Protein AF-A0A6S7J7G0-F1 (afdb_monomer)

Mean predicted aligned error: 17.85 Å

Nearest PDB structures (foldseek):
  4tql-assembly1_A  TM=3.612E-01  e=9.861E-01  synthetic construct
  4tql-assembly2_B  TM=3.582E-01  e=1.710E+00  synthetic construct
  5c22-assembly4_D  TM=2.855E-01  e=5.737E+00  Escherichia coli
  6ixg-assembly2_B  TM=2.519E-01  e=4.357E+00  Homo sapiens

Solvent-accessible surface area (backbone atoms only — not comparable to full-atom values): 11168 Å² total; per-residue (Å²): 141,82,88,83,84,87,81,87,73,83,71,84,78,79,80,70,79,74,76,49,69,72,58,57,55,50,54,52,51,53,50,48,49,54,32,52,52,53,34,48,54,37,52,50,54,50,53,50,52,52,52,52,48,54,53,38,69,74,63,74,57,55,58,74,58,51,51,53,49,54,50,50,51,51,52,51,48,50,52,34,49,54,41,43,50,56,38,46,62,72,26,72,93,35,66,71,60,38,54,52,50,54,52,52,50,55,53,53,50,52,52,49,52,52,52,52,50,52,53,56,51,51,51,52,54,49,60,58,55,62,72,65,69,72,72,93,77,83,81,80,85,87,80,91,75,93,80,81,89,80,88,79,89,77,80,87,79,87,89,81,72,96,68,59,70,64,60,60,60,64,62,62,63,66,70,74,78,116

Secondary structure (DSSP, 8-state):
--------PPPP--------HHHHHHHHHHHHHHHHHHHHHHHHHHHHHHHHHHHHHHTT--HHHHHHHHHHHHHHHHHHHHHHHHHHHTTTT-HHHHHHHHHHHHHHHHHHHHHHHHHHHHHHHHHHHHTT-----------------------------TTSHHHHHHHHSGGG--

Radius of gyration: 37.37 Å; Cα contacts (8 Å, |Δi|>4): 53; chains: 1; bounding box: 104×76×116 Å

Organism: Paramuricea clavata (NCBI:txid317549)

Foldseek 3Di:
DDDDDDDPDDDDPPPPVCPDPVNVVVVLVVQLVVLVVQLVVLVVVLVVLLVVLVVCLVVLHDLVVLVVSLVVNVVSVVSSVVSLVSNLVSCPVPVVVNVVSVVVNVVSVVSSVVSNVSSVVSNVVVVVVVVPPPPPPDDDDDDDDDDDDDDDDDDDDDDDDPPVVVVVVVVVVVVVPD

Structure (mmCIF, N/CA/C/O backbone):
data_AF-A0A6S7J7G0-F1
#
_entry.id   AF-A0A6S7J7G0-F1
#
loop_
_atom_site.gr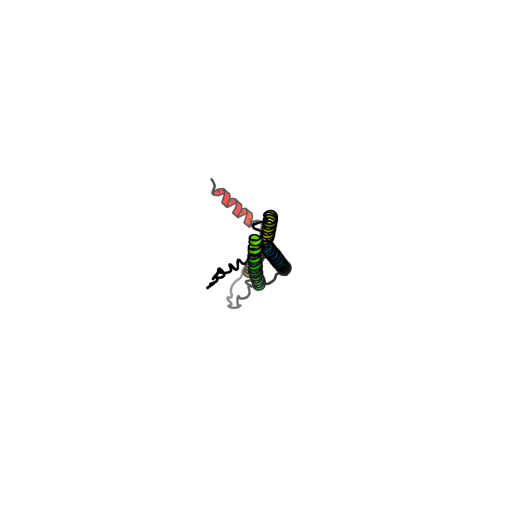oup_PDB
_atom_site.id
_atom_site.type_symbol
_atom_site.label_atom_id
_atom_site.label_alt_id
_atom_site.label_comp_id
_atom_site.label_asym_id
_atom_site.label_entity_id
_atom_site.label_seq_id
_atom_site.pdbx_PDB_ins_code
_atom_site.Cartn_x
_atom_site.Cartn_y
_atom_site.Cartn_z
_atom_site.occupancy
_atom_site.B_iso_or_equiv
_atom_site.auth_seq_id
_atom_site.auth_comp_id
_atom_site.auth_asym_id
_atom_site.auth_atom_id
_atom_site.pdbx_PDB_model_num
ATOM 1 N N . MET A 1 1 ? -66.135 -33.888 51.494 1.00 40.44 1 MET A N 1
ATOM 2 C CA . MET A 1 1 ? -66.012 -34.525 50.161 1.00 40.44 1 MET A CA 1
ATOM 3 C C . MET A 1 1 ? -66.199 -33.401 49.146 1.00 40.44 1 MET A C 1
ATOM 5 O O . MET A 1 1 ? -67.208 -32.734 49.275 1.00 40.44 1 MET A O 1
ATOM 9 N N . LEU A 1 2 ? -65.311 -33.015 48.230 1.00 46.50 2 LEU A N 1
ATOM 10 C CA . LEU A 1 2 ? -64.004 -33.479 47.754 1.00 46.50 2 LEU A CA 1
ATOM 11 C C . LEU A 1 2 ? -63.187 -32.241 47.315 1.00 46.50 2 LEU A C 1
ATOM 13 O O . LEU A 1 2 ? -63.759 -31.237 46.901 1.00 46.50 2 LEU A O 1
ATOM 17 N N . LYS A 1 3 ? -61.861 -32.355 47.437 1.00 45.53 3 LYS A N 1
ATOM 18 C CA . LYS A 1 3 ? -60.824 -31.488 46.856 1.00 45.53 3 LYS A CA 1
ATOM 19 C C . LYS A 1 3 ? -60.810 -31.573 45.317 1.00 45.53 3 LYS A C 1
ATOM 21 O O . LYS A 1 3 ? -61.214 -32.592 44.769 1.00 45.53 3 LYS A O 1
ATOM 26 N N . GLY A 1 4 ? -60.213 -30.567 44.681 1.00 47.28 4 GLY A N 1
ATOM 27 C CA . GLY A 1 4 ? -59.662 -30.589 43.317 1.00 47.28 4 GLY A CA 1
ATOM 28 C C . GLY A 1 4 ? -59.115 -29.192 43.013 1.00 47.28 4 GLY A C 1
ATOM 29 O O . GLY A 1 4 ? -59.893 -28.287 42.748 1.00 47.28 4 GLY A O 1
ATOM 30 N N . GLU A 1 5 ? -57.910 -28.856 43.473 1.00 46.25 5 GLU A N 1
ATOM 31 C CA . GLU A 1 5 ? -56.598 -29.087 42.832 1.00 46.25 5 GLU A CA 1
ATOM 32 C C . GLU A 1 5 ? -56.433 -28.364 41.491 1.00 46.25 5 GLU A C 1
ATOM 34 O O . GLU A 1 5 ? -57.241 -28.485 40.575 1.00 46.25 5 GLU A O 1
ATOM 39 N N . GLY A 1 6 ? -55.389 -27.535 41.463 1.00 49.19 6 GLY A N 1
ATOM 40 C CA . GLY A 1 6 ? -55.114 -26.538 40.449 1.00 49.19 6 GLY A CA 1
ATOM 41 C C . GLY A 1 6 ? -54.403 -27.073 39.216 1.00 49.19 6 GLY A C 1
ATOM 42 O O . GLY A 1 6 ? -53.867 -28.176 39.185 1.00 49.19 6 GLY A O 1
ATOM 43 N N . SER A 1 7 ? -54.375 -26.214 38.206 1.00 44.97 7 SER A N 1
ATOM 44 C CA . SER A 1 7 ? -53.560 -26.369 37.010 1.00 44.97 7 SER A CA 1
ATOM 45 C C . SER A 1 7 ? -52.961 -25.007 36.669 1.00 44.97 7 SER A C 1
ATOM 47 O O . SER A 1 7 ? -53.427 -24.312 35.769 1.00 44.97 7 SER A O 1
ATOM 49 N N . GLU A 1 8 ? -51.932 -24.614 37.420 1.00 48.56 8 GLU A N 1
ATOM 50 C CA . GLU A 1 8 ? -50.957 -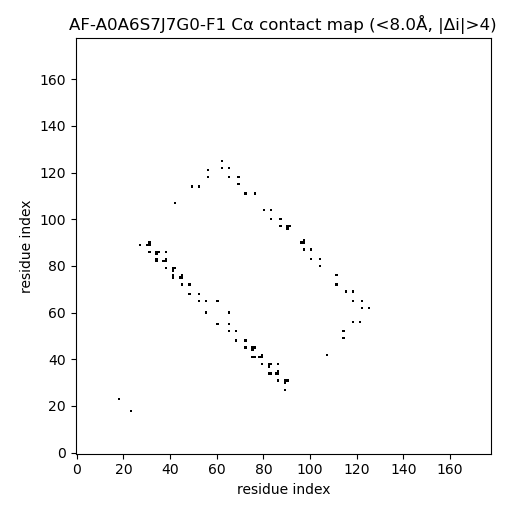23.628 36.957 1.00 48.56 8 GLU A CA 1
ATOM 51 C C . GLU A 1 8 ? -50.119 -24.301 35.862 1.00 48.56 8 GLU A C 1
ATOM 53 O O . GLU A 1 8 ? -49.215 -25.091 36.130 1.00 48.56 8 GLU A O 1
ATOM 58 N N . GLY A 1 9 ? -50.483 -24.052 34.604 1.00 44.84 9 GLY A N 1
ATOM 59 C CA . GLY A 1 9 ? -49.648 -24.422 33.467 1.00 44.84 9 GLY A CA 1
ATOM 60 C C . GLY A 1 9 ? -48.412 -23.516 33.428 1.00 44.84 9 GLY A C 1
ATOM 61 O O . GLY A 1 9 ? -48.562 -22.301 33.579 1.00 44.84 9 GLY A O 1
ATOM 62 N N . PRO A 1 10 ? -47.198 -24.057 33.228 1.00 52.06 10 PRO A N 1
ATOM 63 C CA . PRO A 1 10 ? -46.006 -23.235 33.128 1.00 52.06 10 PRO A CA 1
ATOM 64 C C . PRO A 1 10 ? -46.093 -22.413 31.840 1.00 52.06 10 PRO A C 1
ATOM 66 O O . PRO A 1 10 ? -46.212 -22.963 30.743 1.00 52.06 10 PRO A O 1
ATOM 69 N N . GLY A 1 11 ? -46.063 -21.088 31.991 1.00 45.62 11 GLY A N 1
ATOM 70 C CA . GLY A 1 11 ? -45.958 -20.156 30.876 1.00 45.62 11 GLY A CA 1
ATOM 71 C C . GLY A 1 11 ? -44.725 -20.458 30.015 1.00 45.62 11 GLY A C 1
ATOM 72 O O . GLY A 1 11 ? -43.757 -21.051 30.508 1.00 45.62 11 GLY A O 1
ATOM 73 N N . PRO A 1 12 ? -44.748 -20.082 28.725 1.00 53.34 12 PRO A N 1
ATOM 74 C CA . PRO A 1 12 ? -43.608 -20.276 27.846 1.00 53.34 12 PRO A CA 1
ATOM 75 C C . PRO A 1 12 ? -42.380 -19.611 28.471 1.00 53.34 12 PRO A C 1
ATOM 77 O O . PRO A 1 12 ? -42.390 -18.428 28.812 1.00 53.34 12 PRO A O 1
ATOM 80 N N . ARG A 1 13 ? -41.335 -20.417 28.667 1.00 49.41 13 ARG A N 1
ATOM 81 C CA . ARG A 1 13 ? -40.006 -19.949 29.043 1.00 49.41 13 ARG A CA 1
ATOM 82 C C . ARG A 1 13 ? -39.519 -19.061 27.905 1.00 49.41 13 ARG A C 1
ATOM 84 O O . ARG A 1 13 ? -39.152 -19.569 26.850 1.00 49.41 13 ARG A O 1
ATOM 91 N N . ASN A 1 14 ? -39.555 -17.750 28.115 1.00 45.09 14 ASN A N 1
ATOM 92 C CA . ASN A 1 14 ? -38.747 -16.827 27.338 1.00 45.09 14 ASN A CA 1
ATOM 93 C C . ASN A 1 14 ? -37.290 -17.191 27.628 1.00 45.09 14 ASN A C 1
ATOM 95 O O . ASN A 1 14 ? -36.734 -16.816 28.659 1.00 45.09 14 ASN A O 1
ATOM 99 N N . GLU A 1 15 ? -36.689 -17.981 26.744 1.00 49.50 15 GLU A N 1
ATOM 100 C CA . GLU A 1 15 ? -35.240 -18.048 26.608 1.00 49.50 15 GLU A CA 1
ATOM 101 C C . GLU A 1 15 ? -34.801 -16.735 25.957 1.00 49.50 15 GLU A C 1
ATOM 103 O O . GLU A 1 15 ? -34.423 -16.676 24.790 1.00 49.50 15 GLU A O 1
ATOM 108 N N . ASP A 1 16 ? -34.920 -15.648 26.723 1.00 45.12 16 ASP A N 1
ATOM 109 C CA . ASP A 1 16 ? -34.188 -14.428 26.450 1.00 45.12 16 ASP A CA 1
ATOM 110 C C . ASP A 1 16 ? -32.716 -14.807 26.576 1.00 45.12 16 ASP A C 1
ATOM 112 O O . ASP A 1 16 ? -32.165 -14.949 27.673 1.00 45.12 16 ASP A O 1
ATOM 116 N N . VAL A 1 17 ? -32.095 -15.048 25.423 1.00 52.91 17 VAL A N 1
ATOM 117 C CA . VAL A 1 17 ? -30.649 -15.131 25.271 1.00 52.91 17 VAL A CA 1
ATOM 118 C C . VAL A 1 17 ? -30.113 -13.755 25.648 1.00 52.91 17 VAL A C 1
ATOM 120 O O . VAL A 1 17 ? -29.928 -12.867 24.819 1.00 52.91 17 VAL A O 1
ATOM 123 N N . CYS A 1 18 ? -29.925 -13.565 26.948 1.00 48.16 18 CYS A N 1
ATOM 124 C CA . CYS A 1 18 ? -29.276 -12.417 27.536 1.00 48.16 18 CYS A CA 1
ATOM 125 C C . CYS A 1 18 ? -27.787 -12.564 27.205 1.00 48.16 18 CYS A C 1
ATOM 127 O O . CYS A 1 18 ? -27.004 -13.069 28.010 1.00 48.16 18 CYS A O 1
ATOM 129 N N . LEU A 1 19 ? -27.406 -12.216 25.970 1.00 50.44 19 LEU A N 1
ATOM 130 C CA . LEU A 1 19 ? -26.007 -11.982 25.634 1.00 50.44 19 LEU A CA 1
ATOM 131 C C . LEU A 1 19 ? -25.568 -10.820 26.519 1.00 50.44 19 LEU A C 1
ATOM 133 O O . LEU A 1 19 ? -25.933 -9.666 26.292 1.00 50.44 19 LEU A O 1
ATOM 137 N N . SER A 1 20 ? -24.870 -11.146 27.603 1.00 60.59 20 SER A N 1
ATOM 138 C CA . SER A 1 20 ? -24.356 -10.164 28.544 1.00 60.59 20 SER A CA 1
ATOM 139 C C . SER A 1 20 ? -23.479 -9.172 27.783 1.00 60.59 20 SER A C 1
ATOM 141 O O . SER A 1 20 ? -22.686 -9.577 26.931 1.00 60.59 20 SER A O 1
ATOM 143 N N . ALA A 1 21 ? -23.607 -7.876 28.079 1.00 62.75 21 ALA A N 1
ATOM 144 C CA . ALA A 1 21 ? -22.814 -6.818 27.441 1.00 62.75 21 ALA A CA 1
ATOM 145 C C . ALA A 1 21 ? -21.298 -7.119 27.470 1.00 62.75 21 ALA A C 1
ATOM 147 O O . ALA A 1 21 ? -20.580 -6.835 26.518 1.00 62.75 21 ALA A O 1
ATOM 148 N N . GLU A 1 22 ? -20.839 -7.821 28.511 1.00 65.31 22 GLU A N 1
ATOM 149 C CA . GLU A 1 22 ? -19.461 -8.301 28.670 1.00 65.31 22 GLU A CA 1
ATOM 150 C C . GLU A 1 22 ? -19.006 -9.301 27.586 1.00 65.31 22 GLU A C 1
ATOM 152 O O . GLU A 1 22 ? -17.819 -9.366 27.264 1.00 65.31 22 GLU A O 1
ATOM 157 N N . SER A 1 23 ? -19.924 -10.094 27.021 1.00 70.44 23 SER A N 1
ATOM 158 C CA . SER A 1 23 ? -19.623 -11.046 25.941 1.00 70.44 23 SER A CA 1
ATOM 159 C C . SER A 1 23 ? -19.425 -10.344 24.594 1.00 70.44 23 SER A C 1
ATOM 161 O O . SER A 1 23 ? -18.488 -10.670 23.866 1.00 70.44 23 SER A O 1
ATOM 163 N N . VAL A 1 24 ? -20.238 -9.319 24.320 1.00 68.50 24 VAL A N 1
ATOM 164 C CA . VAL A 1 24 ? -20.168 -8.497 23.103 1.00 68.50 24 VAL A CA 1
ATOM 165 C C . VAL A 1 24 ? -18.892 -7.651 23.094 1.00 68.50 24 VAL A C 1
ATOM 167 O O . VAL A 1 24 ? -18.207 -7.566 22.074 1.00 68.50 24 VAL A O 1
ATOM 170 N N . ASP A 1 25 ? -18.514 -7.090 24.245 1.00 77.75 25 ASP A N 1
ATOM 171 C CA . ASP A 1 25 ? -17.280 -6.310 24.373 1.00 77.75 25 ASP A CA 1
ATOM 172 C C . ASP A 1 25 ? -16.021 -7.161 24.151 1.00 77.75 25 ASP A C 1
ATOM 174 O O . ASP A 1 25 ? -15.061 -6.700 23.528 1.00 77.75 25 ASP A O 1
ATOM 178 N N . ARG A 1 26 ? -16.017 -8.425 24.600 1.00 85.00 26 ARG A N 1
ATOM 179 C CA . ARG A 1 26 ? -14.891 -9.342 24.367 1.00 85.00 26 ARG A CA 1
ATOM 180 C C . ARG A 1 26 ? -14.740 -9.695 22.888 1.00 85.00 26 ARG A C 1
ATOM 182 O O . ARG A 1 26 ? -13.634 -9.597 22.358 1.00 85.00 26 ARG A O 1
ATOM 189 N N . GLU A 1 27 ? -15.834 -10.061 22.223 1.00 85.25 27 GLU A N 1
ATOM 190 C CA . GLU A 1 27 ? -15.828 -10.409 20.796 1.00 85.25 27 GLU A CA 1
ATOM 191 C C . GLU A 1 27 ? -15.351 -9.230 19.931 1.00 85.25 27 GLU A C 1
ATOM 193 O O . GLU A 1 27 ? -14.530 -9.394 19.024 1.00 85.25 27 GLU A O 1
ATOM 198 N N . LEU A 1 28 ? -15.794 -8.011 20.256 1.00 84.88 28 LEU A N 1
ATOM 199 C CA . LEU A 1 28 ? -15.360 -6.801 19.563 1.00 84.88 28 LEU A CA 1
ATOM 200 C C . LEU A 1 28 ? -13.852 -6.552 19.727 1.00 84.88 28 LEU A C 1
ATOM 202 O O . LEU A 1 28 ? -13.174 -6.203 18.758 1.00 84.88 28 LEU A O 1
ATOM 206 N N . VAL A 1 29 ? -13.309 -6.742 20.933 1.00 87.81 29 VAL A N 1
ATOM 207 C CA . VAL A 1 29 ? -11.869 -6.586 21.199 1.00 87.81 29 VAL A CA 1
ATOM 208 C C . VAL A 1 29 ? -11.045 -7.609 20.417 1.00 87.81 29 VAL A C 1
ATOM 210 O O . VAL A 1 29 ? -10.048 -7.234 19.793 1.00 87.81 29 VAL A O 1
ATOM 213 N N . GLU A 1 30 ? -11.468 -8.873 20.395 1.00 90.94 30 GLU A N 1
ATOM 214 C CA . GLU A 1 30 ? -10.802 -9.930 19.625 1.00 90.94 30 GLU A CA 1
ATOM 215 C C . GLU A 1 30 ? -10.824 -9.629 18.121 1.00 90.94 30 GLU A C 1
ATOM 217 O O . GLU A 1 30 ? -9.784 -9.703 17.456 1.00 90.94 30 GLU A O 1
ATOM 222 N N . LYS A 1 31 ? -11.972 -9.188 17.590 1.00 90.94 31 LYS A N 1
ATOM 223 C CA . LYS A 1 31 ? -12.121 -8.800 16.181 1.00 90.94 31 LYS A CA 1
ATOM 224 C C . LYS A 1 31 ? -11.213 -7.628 15.803 1.00 90.94 31 LYS A C 1
ATOM 226 O O . LYS A 1 31 ? -10.504 -7.707 14.798 1.00 90.94 31 LYS A O 1
ATOM 231 N N . ILE A 1 32 ? -11.194 -6.559 16.604 1.00 91.44 32 ILE A N 1
ATOM 232 C CA . ILE A 1 32 ? -10.307 -5.402 16.384 1.00 91.44 32 ILE A CA 1
ATOM 233 C C . ILE A 1 32 ? -8.839 -5.851 16.396 1.00 91.44 32 ILE A C 1
ATOM 235 O O . ILE A 1 32 ? -8.057 -5.430 15.540 1.00 91.44 32 ILE A O 1
ATOM 239 N N . GLY A 1 33 ? -8.463 -6.729 17.332 1.00 92.69 33 GLY A N 1
ATOM 240 C CA . GLY A 1 33 ? -7.117 -7.295 17.419 1.00 92.69 33 GLY A CA 1
ATOM 241 C C . GLY A 1 33 ? -6.716 -8.064 16.158 1.00 92.69 33 GLY A C 1
ATOM 242 O O . GLY A 1 33 ? -5.663 -7.790 15.576 1.00 92.69 33 GLY A O 1
ATOM 243 N N . ALA A 1 34 ? -7.575 -8.970 15.688 1.00 95.12 34 ALA A N 1
ATOM 244 C CA . ALA A 1 34 ? -7.343 -9.763 14.481 1.00 95.12 34 ALA A CA 1
ATOM 245 C C . ALA A 1 34 ? -7.233 -8.895 13.214 1.00 95.12 34 ALA A C 1
ATOM 247 O O . ALA A 1 34 ? -6.342 -9.106 12.382 1.00 95.12 34 ALA A O 1
ATOM 248 N N . LEU A 1 35 ? -8.090 -7.877 13.083 1.00 94.88 35 LEU A N 1
ATOM 249 C CA . LEU A 1 35 ? -8.041 -6.919 11.976 1.00 94.88 35 LEU A CA 1
ATOM 250 C C . LEU A 1 35 ? -6.770 -6.064 12.022 1.00 94.88 35 LEU A C 1
ATOM 252 O O . LEU A 1 35 ? -6.147 -5.831 10.986 1.00 94.88 35 LEU A O 1
ATOM 256 N N . ASN A 1 36 ? -6.331 -5.640 13.210 1.00 93.94 36 ASN A N 1
ATOM 257 C CA . ASN A 1 36 ? -5.097 -4.873 13.357 1.00 93.94 36 ASN A CA 1
ATOM 258 C C . ASN A 1 36 ? -3.857 -5.695 12.966 1.00 93.94 36 ASN A C 1
ATOM 260 O O . ASN A 1 36 ? -2.985 -5.181 12.263 1.00 93.94 36 ASN A O 1
ATOM 264 N N . LEU A 1 37 ? -3.800 -6.971 13.367 1.00 96.00 37 LEU A N 1
ATOM 265 C CA . LEU A 1 37 ? -2.743 -7.907 12.964 1.00 96.00 37 LEU A CA 1
ATOM 266 C C . LEU A 1 37 ? -2.747 -8.145 11.450 1.00 96.00 37 LEU A C 1
ATOM 268 O O . LEU A 1 37 ? -1.707 -8.031 10.803 1.00 96.00 37 LEU A O 1
ATOM 272 N N . SER A 1 38 ? -3.921 -8.395 10.868 1.00 96.44 38 SER A N 1
ATOM 273 C CA . SER A 1 38 ? -4.072 -8.591 9.421 1.00 96.44 38 SER A CA 1
ATOM 274 C C . SER A 1 38 ? -3.627 -7.352 8.640 1.00 96.44 38 SER A C 1
ATOM 276 O O . SER A 1 38 ? -2.865 -7.453 7.678 1.00 96.44 38 SER A O 1
ATOM 278 N N . LYS A 1 39 ? -4.026 -6.158 9.093 1.00 96.81 39 LYS A N 1
ATOM 279 C CA . LYS A 1 39 ? -3.591 -4.871 8.532 1.00 96.81 39 LYS A CA 1
ATOM 280 C C . LYS A 1 39 ? -2.070 -4.710 8.615 1.00 96.81 39 LYS A C 1
ATOM 282 O O . LYS A 1 39 ? -1.457 -4.257 7.649 1.00 96.81 39 LYS A O 1
ATOM 287 N N . ALA A 1 40 ? -1.457 -5.069 9.744 1.00 96.56 40 ALA A N 1
ATOM 288 C CA . ALA A 1 40 ? -0.009 -4.996 9.923 1.00 96.56 40 ALA A CA 1
ATOM 289 C C . ALA A 1 40 ? 0.734 -5.925 8.948 1.00 96.56 40 ALA A C 1
ATOM 291 O O . ALA A 1 40 ? 1.656 -5.471 8.271 1.00 96.56 40 ALA A O 1
ATOM 292 N N . ALA A 1 41 ? 0.268 -7.167 8.789 1.00 97.75 41 ALA A N 1
ATOM 293 C CA . ALA A 1 41 ? 0.825 -8.114 7.823 1.00 97.75 41 ALA A CA 1
ATOM 294 C C . ALA A 1 41 ? 0.723 -7.595 6.375 1.00 97.75 41 ALA A C 1
ATOM 296 O O . ALA A 1 41 ? 1.672 -7.704 5.599 1.00 97.75 41 ALA A O 1
ATOM 297 N N . CYS A 1 42 ? -0.392 -6.947 6.013 1.00 97.50 42 CYS A N 1
ATOM 298 C CA . CYS A 1 42 ? -0.535 -6.308 4.701 1.00 97.50 42 CYS A CA 1
ATOM 299 C C . CYS A 1 42 ? 0.508 -5.203 4.477 1.00 97.50 42 CYS A C 1
ATOM 301 O O . CYS A 1 42 ? 1.092 -5.099 3.399 1.00 97.50 42 CYS A O 1
ATOM 303 N N . ILE A 1 43 ? 0.744 -4.366 5.491 1.00 97.62 43 ILE A N 1
ATOM 304 C CA . ILE A 1 43 ? 1.721 -3.270 5.425 1.00 97.62 43 ILE A CA 1
ATOM 305 C C . ILE A 1 43 ? 3.144 -3.812 5.287 1.00 97.62 43 ILE A C 1
ATOM 307 O O . ILE A 1 43 ? 3.946 -3.243 4.541 1.00 97.62 43 ILE A O 1
ATOM 311 N N . GLU A 1 44 ? 3.464 -4.894 5.991 1.00 98.00 44 GLU A N 1
ATOM 312 C CA . GLU A 1 44 ? 4.747 -5.578 5.864 1.00 98.00 44 GLU A CA 1
ATOM 313 C C . GLU A 1 44 ? 4.936 -6.132 4.447 1.00 98.00 44 GLU A C 1
ATOM 315 O O . GLU A 1 44 ? 5.936 -5.816 3.800 1.00 98.00 44 GLU A O 1
ATOM 320 N N . GLY A 1 45 ? 3.937 -6.848 3.920 1.00 97.50 45 GLY A N 1
ATOM 321 C CA . GLY A 1 45 ? 3.959 -7.379 2.556 1.00 97.50 45 GLY A CA 1
ATOM 322 C C . GLY A 1 45 ? 4.132 -6.289 1.495 1.00 97.50 45 GLY A C 1
ATOM 323 O O . GLY A 1 45 ? 4.992 -6.401 0.621 1.00 97.50 45 GLY A O 1
ATOM 324 N N . LEU A 1 46 ? 3.391 -5.182 1.612 1.00 97.62 46 LEU A N 1
ATOM 325 C CA . LEU A 1 46 ? 3.582 -4.007 0.756 1.00 97.62 46 LEU A CA 1
ATOM 326 C C . LEU A 1 46 ? 4.994 -3.431 0.893 1.00 97.62 46 LEU A C 1
ATOM 328 O O . LEU A 1 46 ? 5.613 -3.069 -0.100 1.00 97.62 46 LEU A O 1
ATOM 332 N N . SER A 1 47 ? 5.530 -3.354 2.110 1.00 97.00 47 SER A N 1
ATOM 333 C CA . SER A 1 47 ? 6.8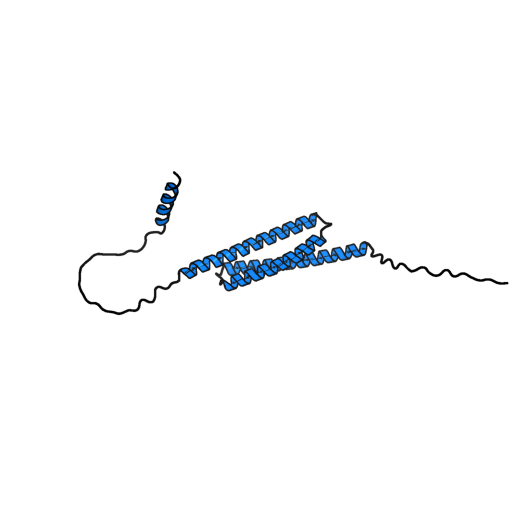69 -2.811 2.349 1.00 97.00 47 SER A CA 1
ATOM 334 C C . SER A 1 47 ? 7.975 -3.659 1.728 1.00 97.00 47 SER A C 1
ATOM 336 O O . SER A 1 47 ? 8.961 -3.084 1.268 1.00 97.00 47 SER A O 1
ATOM 338 N N . LEU A 1 48 ? 7.817 -4.984 1.699 1.00 97.81 48 LEU A N 1
ATOM 339 C CA . LEU A 1 48 ? 8.719 -5.892 0.990 1.00 97.81 48 LEU A CA 1
ATOM 340 C C . LEU A 1 48 ? 8.619 -5.690 -0.523 1.00 97.81 48 LEU A C 1
ATOM 342 O O . LEU A 1 48 ? 9.632 -5.394 -1.147 1.00 97.81 48 LEU A O 1
ATOM 346 N N . LEU A 1 49 ? 7.403 -5.695 -1.084 1.00 97.19 49 LEU A N 1
ATOM 347 C CA . LEU A 1 49 ? 7.188 -5.424 -2.512 1.00 97.19 49 LEU A CA 1
ATOM 348 C C . LEU A 1 49 ? 7.805 -4.096 -2.949 1.00 97.19 49 LEU A C 1
ATOM 350 O O . LEU A 1 49 ? 8.425 -4.004 -4.001 1.00 97.19 49 LEU A O 1
ATOM 354 N N . TYR A 1 50 ? 7.658 -3.058 -2.130 1.00 97.12 50 TYR A N 1
ATOM 355 C CA . TYR A 1 50 ? 8.245 -1.756 -2.407 1.00 97.12 50 TYR A CA 1
ATOM 356 C C . TYR A 1 50 ? 9.772 -1.800 -2.440 1.00 97.12 50 TYR A C 1
ATOM 358 O O . TYR A 1 50 ? 10.360 -1.172 -3.310 1.00 97.12 50 TYR A O 1
ATOM 366 N N . LYS A 1 51 ? 10.420 -2.549 -1.541 1.00 96.88 51 LYS A N 1
ATOM 367 C CA . LYS A 1 51 ? 11.880 -2.730 -1.575 1.00 96.88 51 LYS A CA 1
ATOM 368 C C . LYS A 1 51 ? 12.323 -3.491 -2.820 1.00 96.88 51 LYS A C 1
ATOM 370 O O . LYS A 1 51 ? 13.299 -3.088 -3.440 1.00 96.88 51 LYS A O 1
ATOM 375 N N . ASP A 1 52 ? 11.598 -4.537 -3.196 1.00 96.81 52 ASP A N 1
ATOM 376 C CA . ASP A 1 52 ? 11.897 -5.306 -4.404 1.00 96.81 52 ASP A CA 1
ATOM 377 C C . ASP A 1 52 ? 11.822 -4.412 -5.651 1.00 96.81 52 ASP A C 1
ATOM 379 O O . ASP A 1 52 ? 12.698 -4.463 -6.509 1.00 96.81 52 ASP A O 1
ATOM 383 N N . VAL A 1 53 ? 10.834 -3.512 -5.714 1.00 96.00 53 VAL A N 1
ATOM 384 C CA . VAL A 1 53 ? 10.727 -2.522 -6.794 1.00 96.00 53 VAL A CA 1
ATOM 385 C C . VAL A 1 53 ? 11.915 -1.566 -6.820 1.00 96.00 53 VAL A C 1
ATOM 387 O O . VAL A 1 53 ? 12.421 -1.281 -7.899 1.00 96.00 53 VAL A O 1
ATOM 390 N N . GLU A 1 54 ? 12.387 -1.073 -5.671 1.00 94.88 54 GLU A N 1
ATOM 391 C CA . GLU A 1 54 ? 13.594 -0.230 -5.635 1.00 94.88 54 GLU A CA 1
ATOM 392 C C . GLU A 1 54 ? 14.798 -0.953 -6.247 1.00 94.88 54 GLU A C 1
ATOM 394 O O . GLU A 1 54 ? 15.560 -0.357 -7.006 1.00 94.88 54 GLU A O 1
ATOM 399 N N . VAL A 1 55 ? 14.948 -2.247 -5.947 1.00 95.62 55 VAL A N 1
ATOM 400 C CA . VAL A 1 55 ? 16.014 -3.081 -6.511 1.00 95.62 55 VAL A CA 1
ATOM 401 C C . VAL A 1 55 ? 15.829 -3.252 -8.017 1.00 95.62 55 VAL A C 1
ATOM 403 O O . VAL A 1 55 ? 16.798 -3.119 -8.758 1.00 95.62 55 VAL A O 1
ATOM 406 N N . LEU A 1 56 ? 14.610 -3.498 -8.497 1.00 93.69 56 LEU A N 1
ATOM 407 C CA . LEU A 1 56 ? 14.339 -3.617 -9.934 1.00 93.69 56 LEU A CA 1
ATOM 408 C C . LEU A 1 56 ? 14.631 -2.325 -10.693 1.00 93.69 56 LEU A C 1
ATOM 410 O O . LEU A 1 56 ? 15.289 -2.352 -11.730 1.00 93.69 56 LEU A O 1
ATOM 414 N N . LEU A 1 57 ? 14.192 -1.190 -10.147 1.00 92.50 57 LEU A N 1
ATOM 415 C CA . LEU A 1 57 ? 14.439 0.128 -10.726 1.00 92.50 57 LEU A CA 1
ATOM 416 C C . LEU A 1 57 ? 15.932 0.474 -10.769 1.00 92.50 57 LEU A C 1
ATOM 418 O O . LEU A 1 57 ? 16.354 1.206 -11.656 1.00 92.50 57 LEU A O 1
ATOM 422 N N . ALA A 1 58 ? 16.729 -0.033 -9.827 1.00 93.06 58 ALA A N 1
ATOM 423 C CA . ALA A 1 58 ? 18.175 0.178 -9.806 1.00 93.06 58 ALA A CA 1
ATOM 424 C C . ALA A 1 58 ? 18.943 -0.692 -10.817 1.00 93.06 58 ALA A C 1
ATOM 426 O O . ALA A 1 58 ? 20.094 -0.383 -11.115 1.00 93.06 58 ALA A O 1
ATOM 427 N N . ASN A 1 59 ? 18.332 -1.769 -11.321 1.00 93.00 59 ASN A N 1
ATOM 428 C CA . ASN A 1 59 ? 18.978 -2.757 -12.188 1.00 93.00 59 ASN A CA 1
ATOM 429 C C . ASN A 1 59 ? 18.438 -2.755 -13.630 1.00 93.00 59 ASN A C 1
ATOM 431 O O . ASN A 1 59 ? 18.666 -3.729 -14.342 1.00 93.00 59 ASN A O 1
ATOM 435 N N . ASP A 1 60 ? 17.725 -1.699 -14.046 1.00 88.25 60 ASP A N 1
ATOM 436 C CA . ASP A 1 60 ? 17.117 -1.576 -15.384 1.00 88.25 60 ASP A CA 1
ATOM 437 C C . ASP A 1 60 ? 16.327 -2.844 -15.787 1.00 88.25 60 ASP A C 1
ATOM 439 O O . ASP A 1 60 ? 16.535 -3.433 -16.849 1.00 88.25 60 ASP A O 1
ATOM 443 N N . ALA A 1 61 ? 15.458 -3.317 -14.883 1.00 90.69 61 ALA A N 1
ATOM 444 C CA . ALA A 1 61 ? 14.646 -4.509 -15.116 1.00 90.69 61 ALA A CA 1
ATOM 445 C C . ALA A 1 61 ? 13.706 -4.336 -16.326 1.00 90.69 61 ALA A C 1
ATOM 447 O O . ALA A 1 61 ? 13.148 -3.253 -16.504 1.00 90.69 61 ALA A O 1
ATOM 448 N N . PRO A 1 62 ? 13.462 -5.401 -17.115 1.00 92.44 62 PRO A N 1
ATOM 449 C CA . PRO A 1 62 ? 12.659 -5.309 -18.327 1.00 92.44 62 PRO A CA 1
ATOM 450 C C . PRO A 1 62 ? 11.212 -4.916 -18.021 1.00 92.44 62 PRO A C 1
ATOM 452 O O . PRO A 1 62 ? 10.645 -5.308 -16.993 1.00 92.44 62 PRO A O 1
ATOM 455 N N . LYS A 1 63 ? 10.581 -4.203 -18.957 1.00 92.81 63 LYS A N 1
ATOM 456 C CA . LYS A 1 63 ? 9.196 -3.733 -18.856 1.00 92.81 63 LYS A CA 1
ATOM 457 C C . LYS A 1 63 ? 8.205 -4.803 -18.390 1.00 92.81 63 LYS A C 1
ATOM 459 O O . LYS A 1 63 ? 7.379 -4.518 -17.529 1.00 92.81 63 LYS A O 1
ATOM 464 N N . GLU A 1 64 ? 8.291 -6.034 -18.890 1.00 94.31 64 GLU A N 1
ATOM 465 C CA . GLU A 1 64 ? 7.385 -7.123 -18.495 1.00 94.31 64 GLU A CA 1
ATOM 466 C C . GLU A 1 64 ? 7.507 -7.464 -17.003 1.00 94.31 64 GLU A C 1
ATOM 468 O O . GLU A 1 64 ? 6.540 -7.865 -16.351 1.00 94.31 64 GLU A O 1
ATOM 473 N N . GLU A 1 65 ? 8.701 -7.322 -16.429 1.00 94.81 65 GLU A N 1
ATOM 474 C CA . GLU A 1 65 ? 8.914 -7.496 -14.998 1.00 94.81 65 GLU A CA 1
ATOM 475 C C . GLU A 1 65 ? 8.349 -6.322 -14.195 1.00 94.81 65 GLU A C 1
ATOM 477 O O . GLU A 1 65 ? 7.687 -6.549 -13.179 1.00 94.81 65 GLU A O 1
ATOM 482 N N . LEU A 1 66 ? 8.518 -5.094 -14.687 1.00 95.25 66 LEU A N 1
ATOM 483 C CA . LEU A 1 66 ? 7.927 -3.898 -14.086 1.00 95.25 66 LEU A CA 1
ATOM 484 C C . LEU A 1 66 ? 6.387 -3.955 -14.095 1.00 95.25 66 LEU A C 1
ATOM 486 O O . LEU A 1 66 ? 5.760 -3.678 -13.068 1.00 95.25 66 LEU A O 1
ATOM 490 N N . ASP A 1 67 ? 5.778 -4.397 -15.199 1.00 96.06 67 ASP A N 1
ATOM 491 C CA . ASP A 1 67 ? 4.328 -4.591 -15.333 1.00 96.06 67 ASP A CA 1
ATOM 492 C C . ASP A 1 67 ? 3.804 -5.647 -14.341 1.00 96.06 67 ASP A C 1
ATOM 494 O O . ASP A 1 67 ? 2.816 -5.409 -13.637 1.00 96.06 67 ASP A O 1
ATOM 498 N N . ARG A 1 68 ? 4.509 -6.779 -14.181 1.00 96.81 68 ARG A N 1
ATOM 499 C CA . ARG A 1 68 ? 4.159 -7.789 -13.159 1.00 96.81 68 ARG A CA 1
ATOM 500 C C . ARG A 1 68 ? 4.190 -7.213 -11.744 1.00 96.81 68 ARG A C 1
ATOM 502 O O . ARG A 1 68 ? 3.346 -7.559 -10.915 1.00 96.81 68 ARG A O 1
ATOM 509 N N . TYR A 1 69 ? 5.148 -6.341 -11.438 1.00 96.88 69 TYR A N 1
ATOM 510 C CA . TYR A 1 69 ? 5.204 -5.693 -10.128 1.00 96.88 69 TYR A CA 1
ATOM 511 C C . TYR A 1 69 ? 4.095 -4.659 -9.928 1.00 96.88 69 TYR A C 1
ATOM 513 O O . TYR A 1 69 ? 3.537 -4.596 -8.832 1.00 96.88 69 TYR A O 1
ATOM 521 N N . LEU A 1 70 ? 3.710 -3.905 -10.961 1.00 96.94 70 LEU A N 1
ATOM 522 C CA . LEU A 1 70 ? 2.549 -3.011 -10.894 1.00 96.94 70 LEU A CA 1
ATOM 523 C C . LEU A 1 70 ? 1.260 -3.764 -10.549 1.00 96.94 70 LEU A C 1
ATOM 525 O O . LEU A 1 70 ? 0.480 -3.310 -9.702 1.00 96.94 70 LEU A O 1
ATOM 529 N N . GLU A 1 71 ? 1.050 -4.927 -11.162 1.00 97.69 71 GLU A N 1
ATOM 530 C CA . GLU A 1 71 ? -0.103 -5.776 -10.871 1.00 97.69 71 GLU A CA 1
ATOM 531 C C . GLU A 1 71 ? -0.055 -6.304 -9.430 1.00 97.69 71 GLU A C 1
ATOM 533 O O . GLU A 1 71 ? -1.020 -6.136 -8.678 1.00 97.69 71 GLU A O 1
ATOM 538 N N . ARG A 1 72 ? 1.096 -6.833 -8.986 1.00 97.94 72 ARG A N 1
ATOM 539 C CA . ARG A 1 72 ? 1.289 -7.300 -7.598 1.00 97.94 72 ARG A CA 1
ATOM 540 C C . ARG A 1 72 ? 1.026 -6.196 -6.574 1.00 97.94 72 ARG A C 1
ATOM 542 O O . ARG A 1 72 ? 0.311 -6.433 -5.603 1.00 97.94 72 ARG A O 1
ATOM 549 N N . ILE A 1 73 ? 1.539 -4.984 -6.796 1.00 97.94 73 ILE A N 1
ATOM 550 C CA . ILE A 1 73 ? 1.269 -3.825 -5.928 1.00 97.94 73 ILE A CA 1
ATOM 551 C C . ILE A 1 73 ? -0.228 -3.523 -5.894 1.00 97.94 73 ILE A C 1
ATOM 553 O O . ILE A 1 73 ? -0.778 -3.257 -4.826 1.00 97.94 73 ILE A O 1
ATOM 557 N N . SER A 1 74 ? -0.895 -3.552 -7.048 1.00 97.62 74 SER A N 1
ATOM 558 C CA . SER A 1 74 ? -2.324 -3.2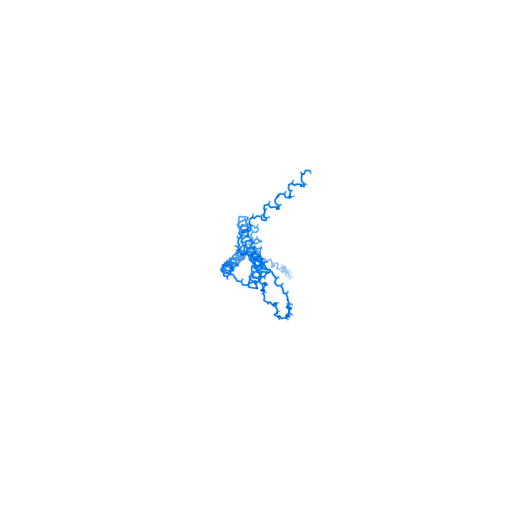52 -7.148 1.00 97.62 74 SER A CA 1
ATOM 559 C C . SER A 1 74 ? -3.166 -4.255 -6.363 1.00 97.62 74 SER A C 1
ATOM 561 O O . SER A 1 74 ? -4.000 -3.836 -5.560 1.00 97.62 74 SER A O 1
ATOM 563 N N . VAL A 1 75 ? -2.889 -5.552 -6.517 1.00 98.12 75 VAL A N 1
ATOM 564 C CA . VAL A 1 75 ? -3.567 -6.635 -5.789 1.00 98.12 75 VAL A CA 1
ATOM 565 C C . VAL A 1 75 ? -3.297 -6.545 -4.286 1.00 98.12 75 VAL A C 1
ATOM 567 O O . VAL A 1 75 ? -4.237 -6.503 -3.492 1.00 98.12 75 VAL A O 1
ATOM 570 N N . SER A 1 76 ? -2.029 -6.454 -3.873 1.00 97.94 76 SER A N 1
ATOM 571 C CA . SER A 1 76 ? -1.669 -6.388 -2.451 1.00 97.94 76 SER A CA 1
ATOM 572 C C . SER A 1 76 ? -2.222 -5.140 -1.766 1.00 97.94 76 SER A C 1
ATOM 574 O O . SER A 1 76 ? -2.666 -5.208 -0.620 1.00 97.94 76 SER A O 1
ATOM 576 N N . PHE A 1 77 ? -2.248 -4.001 -2.461 1.00 98.31 77 PHE A N 1
ATOM 577 C CA . PHE A 1 77 ? -2.843 -2.787 -1.914 1.00 98.31 77 PHE A CA 1
ATOM 578 C C . PHE A 1 77 ? -4.369 -2.875 -1.851 1.00 98.31 77 PHE A C 1
ATOM 580 O O . PHE A 1 77 ? -4.954 -2.365 -0.901 1.00 98.31 77 PHE A O 1
ATOM 587 N N . GLY A 1 78 ? -5.013 -3.528 -2.823 1.00 98.06 78 GLY A N 1
ATOM 588 C CA . GLY A 1 78 ? -6.448 -3.810 -2.771 1.00 98.06 78 GLY A CA 1
ATOM 589 C C . GLY A 1 78 ? -6.815 -4.628 -1.533 1.00 98.06 78 GLY A C 1
ATOM 590 O O . GLY A 1 78 ? -7.720 -4.250 -0.796 1.00 98.06 78 GLY A O 1
ATOM 591 N N . TYR A 1 79 ? -6.038 -5.672 -1.232 1.00 97.81 79 TYR A N 1
ATOM 592 C CA . TYR A 1 79 ? -6.228 -6.462 -0.013 1.00 97.81 79 TYR A CA 1
ATOM 593 C C . TYR A 1 79 ? -6.020 -5.633 1.264 1.00 97.81 79 TYR A C 1
ATOM 595 O O . TYR A 1 79 ? -6.864 -5.652 2.160 1.00 97.81 79 TYR A O 1
ATOM 603 N N . PHE A 1 80 ? -4.946 -4.833 1.323 1.00 98.12 80 PHE A N 1
ATOM 604 C CA . PHE A 1 80 ? -4.731 -3.883 2.420 1.00 98.12 80 PHE A CA 1
ATOM 605 C C . PHE A 1 80 ? -5.926 -2.942 2.603 1.00 98.12 80 PHE A C 1
ATOM 607 O O . PHE A 1 80 ? -6.352 -2.716 3.731 1.00 98.12 80 PHE A O 1
ATOM 614 N N . GLN A 1 81 ? -6.467 -2.399 1.511 1.00 98.06 81 GLN A N 1
ATOM 615 C CA . GLN A 1 81 ? -7.590 -1.469 1.547 1.00 98.06 81 GLN A CA 1
ATOM 616 C C . GLN A 1 81 ? -8.842 -2.124 2.134 1.00 98.06 81 GLN A C 1
ATOM 618 O O . GLN A 1 81 ? -9.469 -1.518 2.998 1.00 98.06 81 GLN A O 1
ATOM 623 N N . THR A 1 82 ? -9.176 -3.350 1.727 1.00 97.88 82 THR A N 1
ATOM 624 C CA . THR A 1 82 ? -10.308 -4.100 2.294 1.00 97.88 82 THR A CA 1
ATOM 625 C C . THR A 1 82 ? -10.135 -4.309 3.797 1.00 97.88 82 THR A C 1
ATOM 627 O O . THR A 1 82 ? -10.974 -3.868 4.575 1.00 97.88 82 THR A O 1
ATOM 630 N N . VAL A 1 83 ? -8.998 -4.870 4.221 1.00 97.44 83 VAL A N 1
ATOM 631 C CA . VAL A 1 83 ? -8.717 -5.119 5.646 1.00 97.44 83 VAL A CA 1
ATOM 632 C C . VAL A 1 83 ? -8.707 -3.816 6.454 1.00 97.44 83 VAL A C 1
ATOM 634 O O . VAL A 1 83 ? -9.151 -3.774 7.600 1.00 97.44 83 VAL A O 1
ATOM 637 N N . HIS A 1 84 ? -8.201 -2.729 5.869 1.00 97.25 84 HIS A N 1
ATOM 638 C CA . HIS A 1 84 ? -8.175 -1.423 6.513 1.00 97.25 84 HIS A CA 1
ATOM 639 C C . HIS A 1 84 ? -9.576 -0.829 6.689 1.00 97.25 84 HIS A C 1
ATOM 641 O O . HIS A 1 84 ? -9.849 -0.239 7.732 1.00 97.25 84 HIS A O 1
ATOM 647 N N . LEU A 1 85 ? -10.460 -0.981 5.700 1.00 96.75 85 LEU A N 1
ATOM 648 C CA . LEU A 1 85 ? -11.849 -0.533 5.799 1.00 96.75 85 LEU A CA 1
ATOM 649 C C . LEU A 1 85 ? -12.594 -1.295 6.895 1.00 96.75 85 LEU A C 1
ATOM 651 O O . LEU A 1 85 ? -13.220 -0.655 7.738 1.00 96.75 85 LEU A O 1
ATOM 655 N N . ASP A 1 86 ? -12.447 -2.619 6.945 1.00 95.81 86 ASP A N 1
ATOM 656 C CA . ASP A 1 86 ? -13.046 -3.449 7.996 1.00 95.81 86 ASP A CA 1
ATOM 657 C C . ASP A 1 86 ? -12.529 -3.041 9.385 1.00 95.81 86 ASP A C 1
ATOM 659 O O . ASP A 1 86 ? -13.295 -2.926 10.347 1.00 95.81 86 ASP A O 1
ATOM 663 N N . TYR A 1 87 ? -11.226 -2.752 9.492 1.00 95.75 87 TYR A N 1
ATOM 664 C CA . TYR A 1 87 ? -10.629 -2.213 10.713 1.00 95.75 87 TYR A CA 1
ATOM 665 C C . TYR A 1 87 ? -11.255 -0.866 11.099 1.00 95.75 87 TYR A C 1
ATOM 667 O O . TYR A 1 87 ? -11.675 -0.705 12.240 1.00 95.75 87 TYR A O 1
ATOM 675 N N . CYS A 1 88 ? -11.383 0.083 10.171 1.00 94.88 88 CYS A N 1
ATOM 676 C CA . CYS A 1 88 ? -12.005 1.382 10.443 1.00 94.88 88 CYS A CA 1
ATOM 677 C C . CYS A 1 88 ? -13.471 1.260 10.880 1.00 94.88 88 CYS A C 1
ATOM 679 O O . CYS A 1 88 ? -13.870 1.941 11.820 1.00 94.88 88 CYS A O 1
ATOM 681 N N . GLN A 1 89 ? -14.249 0.369 10.261 1.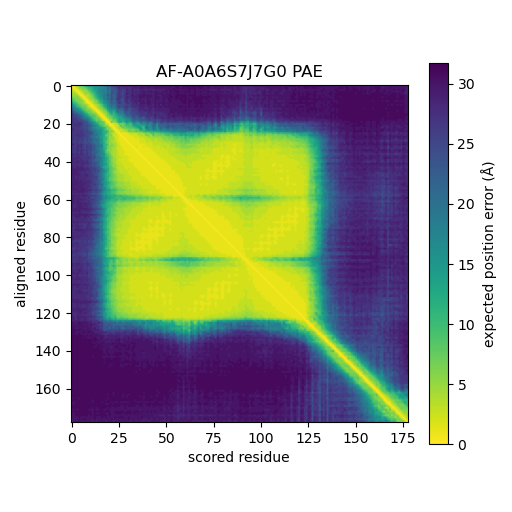00 93.75 89 GLN A N 1
ATOM 682 C CA . GLN A 1 89 ? -15.632 0.093 10.671 1.00 93.75 89 GLN A CA 1
ATOM 683 C C . GLN A 1 89 ? -15.697 -0.455 12.102 1.00 93.75 89 GLN A C 1
ATOM 685 O O . GLN A 1 89 ? -16.547 -0.054 12.891 1.00 93.75 89 GLN A O 1
ATOM 690 N N . SER A 1 90 ? -14.748 -1.313 12.493 1.00 92.19 90 SER A N 1
ATOM 691 C CA . SER A 1 90 ? -14.665 -1.813 13.874 1.00 92.19 90 SER A CA 1
ATOM 692 C C . SER A 1 90 ? -14.276 -0.744 14.911 1.00 92.19 90 SER A C 1
ATOM 694 O O . SER A 1 90 ? -14.369 -0.989 16.114 1.00 92.19 90 SER A O 1
ATOM 696 N N . LEU A 1 91 ? -13.850 0.443 14.460 1.00 91.88 91 LEU A N 1
ATOM 697 C CA . LEU A 1 91 ? -13.443 1.575 15.293 1.00 91.88 91 LEU A CA 1
ATOM 698 C C . LEU A 1 91 ? -14.476 2.710 15.347 1.00 91.88 91 LEU A C 1
ATOM 700 O O . LEU A 1 91 ? -14.146 3.767 15.876 1.00 91.88 91 LEU A O 1
ATOM 704 N N . GLU A 1 92 ? -15.701 2.542 14.838 1.00 86.06 92 GLU A N 1
ATOM 705 C CA . GLU A 1 92 ? -16.710 3.622 14.810 1.00 86.06 92 GLU A CA 1
ATOM 706 C C . GLU A 1 92 ? -16.948 4.285 16.178 1.00 86.06 92 GLU A C 1
ATOM 708 O O . GLU A 1 92 ? -17.179 5.490 16.256 1.00 86.06 92 GLU A O 1
ATOM 713 N N . SER A 1 93 ? -16.814 3.529 17.270 1.00 85.25 93 SER A N 1
ATOM 714 C CA . SER A 1 93 ? -16.944 4.027 18.643 1.00 85.25 93 SER A CA 1
ATOM 715 C C . SER A 1 93 ? -15.657 4.627 19.239 1.00 85.25 93 SER A C 1
ATOM 717 O O . SER A 1 93 ? -15.656 5.025 20.402 1.00 85.25 93 SER A O 1
ATOM 719 N N . LYS A 1 94 ? -14.553 4.681 18.478 1.00 88.56 94 LYS A N 1
ATOM 720 C CA . LYS A 1 94 ? -13.198 5.062 18.930 1.00 88.56 94 LYS A CA 1
ATOM 721 C C . LYS A 1 94 ? -12.553 6.088 17.973 1.00 88.56 94 LYS A C 1
ATOM 723 O O . LYS A 1 94 ? -11.678 5.727 17.175 1.00 88.56 94 LYS A O 1
ATOM 728 N N . PRO A 1 95 ? -12.960 7.370 18.029 1.00 88.12 95 PRO A N 1
ATOM 729 C CA . PRO A 1 95 ? -12.581 8.389 17.041 1.00 88.12 95 PRO A CA 1
ATOM 730 C C . PRO A 1 95 ? -11.074 8.702 16.992 1.00 88.12 95 PRO A C 1
ATOM 732 O O . PRO A 1 95 ? -10.539 9.038 15.929 1.00 88.12 95 PRO A O 1
ATOM 735 N N . GLU A 1 96 ? -10.356 8.555 18.105 1.00 89.19 96 GLU A N 1
ATOM 736 C CA . GLU A 1 96 ? -8.906 8.767 18.172 1.00 89.19 96 GLU A CA 1
ATOM 737 C C . GLU A 1 96 ? -8.165 7.719 17.331 1.00 89.19 96 GLU A C 1
ATOM 739 O O . GLU A 1 96 ? -7.297 8.054 16.520 1.00 89.19 96 GLU A O 1
ATOM 744 N N . LEU A 1 97 ? -8.568 6.450 17.461 1.00 89.31 97 LEU A N 1
ATOM 745 C CA . LEU A 1 97 ? -7.991 5.339 16.702 1.00 89.31 97 LEU A CA 1
ATOM 746 C C . LEU A 1 97 ? -8.366 5.410 15.221 1.00 89.31 97 LEU A C 1
ATOM 748 O O . LEU A 1 97 ? -7.558 5.051 14.364 1.00 89.31 97 LEU A O 1
ATOM 752 N N . LEU A 1 98 ? -9.570 5.895 14.905 1.00 93.56 98 LEU A N 1
ATOM 753 C CA . LEU A 1 98 ? -9.991 6.122 13.524 1.00 93.56 98 LEU A CA 1
ATOM 754 C C . LEU A 1 98 ? -9.116 7.186 12.845 1.00 93.56 98 LEU A C 1
ATOM 756 O O . LEU A 1 98 ? -8.681 7.000 11.709 1.00 93.56 98 LEU A O 1
ATOM 760 N N . THR A 1 99 ? -8.797 8.273 13.552 1.00 93.31 99 THR A N 1
ATOM 761 C CA . THR A 1 99 ? -7.909 9.330 13.039 1.00 93.31 99 THR A CA 1
ATOM 762 C C . THR A 1 99 ? -6.517 8.781 12.714 1.00 93.31 99 THR A C 1
ATOM 764 O O . THR A 1 99 ? -5.973 9.043 11.636 1.00 93.31 99 THR A O 1
ATOM 767 N N . GLU A 1 100 ? -5.951 7.967 13.609 1.00 93.94 100 GLU A N 1
ATOM 768 C CA . GLU A 1 100 ? -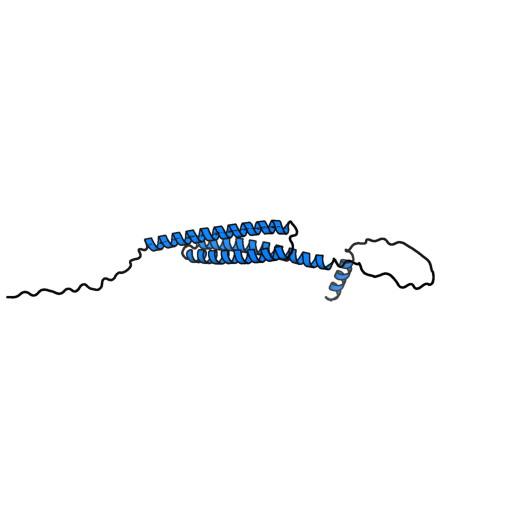4.666 7.302 13.379 1.00 93.94 100 GLU A CA 1
ATOM 769 C C . GLU A 1 100 ? -4.731 6.318 12.198 1.00 93.94 100 GLU A C 1
ATOM 771 O O . GLU A 1 100 ? -3.836 6.300 11.344 1.00 93.94 100 GLU A O 1
ATOM 776 N N . ALA A 1 101 ? -5.814 5.541 12.095 1.00 94.31 101 ALA A N 1
ATOM 777 C CA . ALA A 1 101 ? -6.036 4.612 10.993 1.00 94.31 101 ALA A CA 1
ATOM 778 C C . ALA A 1 101 ? -6.063 5.340 9.637 1.00 94.31 101 ALA A C 1
ATOM 780 O O . ALA A 1 101 ? -5.328 4.964 8.719 1.00 94.31 101 ALA A O 1
ATOM 781 N N . LEU A 1 102 ? -6.808 6.442 9.530 1.00 94.81 102 LEU A N 1
ATOM 782 C CA . LEU A 1 102 ? -6.867 7.256 8.313 1.00 94.81 102 LEU A CA 1
ATOM 783 C C . LEU A 1 102 ? -5.504 7.858 7.948 1.00 94.81 102 LEU A C 1
ATOM 785 O O . LEU A 1 102 ? -5.125 7.890 6.772 1.00 94.81 102 LEU A O 1
ATOM 789 N N . HIS A 1 103 ? -4.731 8.312 8.939 1.00 96.31 103 HIS A N 1
ATOM 790 C CA . HIS A 1 103 ? -3.375 8.801 8.697 1.00 96.31 103 HIS A CA 1
ATOM 791 C C . HIS A 1 103 ? -2.472 7.700 8.119 1.00 96.31 103 HIS A C 1
ATOM 793 O O . HIS A 1 103 ? -1.749 7.928 7.141 1.00 96.31 103 HIS A O 1
ATOM 799 N N . LEU A 1 104 ? -2.546 6.493 8.686 1.00 95.50 104 LEU A N 1
ATOM 800 C CA . LEU A 1 104 ? -1.809 5.328 8.211 1.00 95.50 104 LEU A CA 1
ATOM 801 C C . LEU A 1 104 ? -2.187 4.966 6.769 1.00 95.50 104 LEU A C 1
ATOM 803 O O . LEU A 1 104 ? -1.292 4.765 5.945 1.00 95.50 104 LEU A O 1
ATOM 807 N N . TYR A 1 105 ? -3.480 4.942 6.439 1.00 97.25 105 TYR A N 1
ATOM 808 C CA . TYR A 1 105 ? -3.946 4.690 5.074 1.00 97.25 105 TYR A CA 1
ATOM 809 C C . TYR A 1 105 ? -3.386 5.710 4.085 1.00 97.25 105 TYR A C 1
ATOM 811 O O . TYR A 1 105 ? -2.772 5.339 3.085 1.00 97.25 105 TYR A O 1
ATOM 819 N N . ASN A 1 106 ? -3.498 7.001 4.402 1.00 97.69 106 ASN A N 1
ATOM 820 C CA . ASN A 1 106 ? -2.979 8.076 3.557 1.00 97.69 106 ASN A CA 1
ATOM 821 C C . ASN A 1 106 ? -1.457 8.007 3.377 1.00 97.69 106 ASN A C 1
ATOM 823 O O . ASN A 1 106 ? -0.929 8.373 2.324 1.00 97.69 106 ASN A O 1
ATOM 827 N N . LYS A 1 107 ? -0.720 7.546 4.391 1.00 97.69 107 LYS A N 1
ATOM 828 C CA . LYS A 1 107 ? 0.720 7.286 4.274 1.00 97.69 107 LYS A CA 1
ATOM 829 C C . LYS A 1 107 ? 1.000 6.153 3.281 1.00 97.69 107 LYS A C 1
ATOM 831 O O . LYS A 1 107 ? 1.851 6.323 2.409 1.00 97.69 107 LYS A O 1
ATOM 836 N N . GLN A 1 108 ? 0.284 5.033 3.379 1.00 97.69 108 GLN A N 1
ATOM 837 C CA . GLN A 1 108 ? 0.473 3.897 2.469 1.00 97.69 108 GLN A CA 1
ATOM 838 C C . GLN A 1 108 ? 0.034 4.217 1.038 1.00 97.69 108 GLN A C 1
ATOM 840 O O . GLN A 1 108 ? 0.734 3.854 0.094 1.00 97.69 108 GLN A O 1
ATOM 845 N N . LEU A 1 109 ? -1.068 4.951 0.866 1.00 98.12 109 LEU A N 1
ATOM 846 C CA . LEU A 1 109 ? -1.547 5.391 -0.442 1.00 98.12 109 LEU A CA 1
ATOM 847 C C . LEU A 1 109 ? -0.526 6.294 -1.139 1.00 98.12 109 LEU A C 1
ATOM 849 O O . LEU A 1 109 ? -0.199 6.063 -2.300 1.00 98.12 109 LEU A O 1
ATOM 853 N N . ARG A 1 110 ? 0.031 7.282 -0.427 1.00 98.31 110 ARG A N 1
ATOM 854 C CA . ARG A 1 110 ? 1.089 8.145 -0.975 1.00 98.31 110 ARG A CA 1
ATOM 855 C C . ARG A 1 110 ? 2.306 7.338 -1.419 1.00 98.31 110 ARG A C 1
ATOM 857 O O . ARG A 1 110 ? 2.811 7.569 -2.511 1.00 98.31 110 ARG A O 1
ATOM 864 N N . LYS A 1 111 ? 2.732 6.363 -0.610 1.00 97.38 111 LYS A N 1
ATOM 865 C CA . LYS A 1 111 ? 3.856 5.484 -0.955 1.00 97.38 111 LYS A CA 1
ATOM 866 C C . LYS A 1 111 ? 3.566 4.636 -2.200 1.00 97.38 111 LYS A C 1
ATOM 868 O O . LYS A 1 111 ? 4.419 4.551 -3.076 1.00 97.38 111 LYS A O 1
ATOM 873 N N . LYS A 1 112 ? 2.359 4.067 -2.314 1.00 97.88 112 LYS A N 1
ATOM 874 C CA . LYS A 1 112 ? 1.920 3.358 -3.527 1.00 97.88 112 LYS A CA 1
ATOM 875 C C . LYS A 1 112 ? 2.008 4.262 -4.754 1.00 97.88 112 LYS A C 1
ATOM 877 O O . LYS A 1 112 ? 2.569 3.855 -5.764 1.00 97.88 112 LYS A O 1
ATOM 882 N N . LEU A 1 113 ? 1.430 5.461 -4.675 1.00 98.06 113 LEU A N 1
ATOM 883 C CA . LEU A 1 113 ? 1.373 6.389 -5.805 1.00 98.06 113 LEU A CA 1
ATOM 884 C C . LEU A 1 113 ? 2.768 6.807 -6.273 1.00 98.06 113 LEU A C 1
ATOM 886 O O . LEU A 1 113 ? 3.005 6.846 -7.477 1.00 98.06 113 LEU A O 1
ATOM 890 N N . ASP A 1 114 ? 3.685 7.072 -5.342 1.00 97.50 114 ASP A N 1
ATOM 891 C CA . ASP A 1 114 ? 5.079 7.391 -5.657 1.00 97.50 114 ASP A CA 1
ATOM 892 C C . ASP A 1 114 ? 5.755 6.253 -6.438 1.00 97.50 114 ASP A C 1
ATOM 894 O O . ASP A 1 114 ? 6.263 6.455 -7.541 1.00 97.50 114 ASP A O 1
ATOM 898 N N . ILE A 1 115 ? 5.661 5.028 -5.922 1.00 96.56 115 ILE A N 1
ATOM 899 C CA . ILE A 1 115 ? 6.295 3.852 -6.528 1.00 96.56 115 ILE A CA 1
ATOM 900 C C . ILE A 1 115 ? 5.697 3.529 -7.899 1.00 96.56 115 ILE A C 1
ATOM 902 O O . ILE A 1 115 ? 6.434 3.311 -8.860 1.00 96.56 115 ILE A O 1
ATOM 906 N N . VAL A 1 116 ? 4.368 3.551 -8.021 1.00 97.25 116 VAL A N 1
ATOM 907 C CA . VAL A 1 116 ? 3.672 3.333 -9.299 1.00 97.25 116 VAL A CA 1
ATOM 908 C C . VAL A 1 116 ? 4.066 4.398 -10.324 1.00 97.25 116 VAL A C 1
ATOM 910 O O . VAL A 1 116 ? 4.319 4.078 -11.484 1.00 97.25 116 VAL A O 1
ATOM 913 N N . SER A 1 117 ? 4.178 5.660 -9.902 1.00 96.56 117 SER A N 1
ATOM 914 C CA . SER A 1 117 ? 4.612 6.7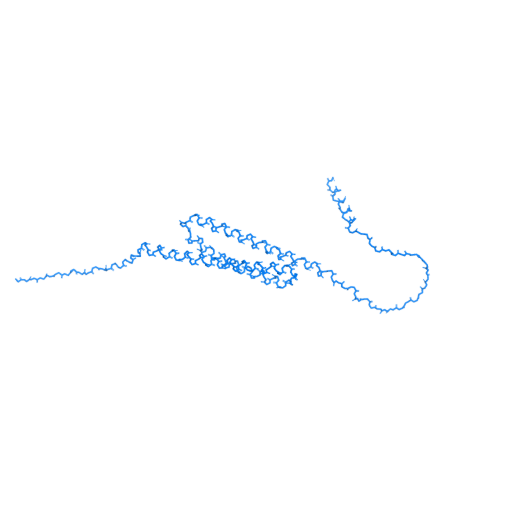47 -10.787 1.00 96.56 117 SER A CA 1
ATOM 915 C C . SER A 1 117 ? 6.037 6.524 -11.290 1.00 96.56 117 SER A C 1
ATOM 917 O O . SER A 1 117 ? 6.309 6.711 -12.475 1.00 96.56 117 SER A O 1
ATOM 919 N N . ARG A 1 118 ? 6.946 6.086 -10.412 1.00 95.56 118 ARG A N 1
ATOM 920 C CA . ARG A 1 118 ? 8.332 5.770 -10.781 1.00 95.56 118 ARG A CA 1
ATOM 921 C C . ARG A 1 118 ? 8.409 4.615 -11.775 1.00 95.56 118 ARG A C 1
ATOM 923 O O . ARG A 1 118 ? 9.063 4.773 -12.800 1.00 95.56 118 ARG A O 1
ATOM 930 N N . LEU A 1 119 ? 7.677 3.526 -11.536 1.00 95.50 119 LEU A N 1
ATOM 931 C CA . LEU A 1 119 ? 7.573 2.399 -12.471 1.00 95.50 119 LEU A CA 1
ATOM 932 C C . LEU A 1 119 ? 7.089 2.849 -13.858 1.00 95.50 119 LEU A C 1
ATOM 934 O O . LEU A 1 119 ? 7.733 2.562 -14.865 1.00 95.50 119 LEU A O 1
ATOM 938 N N . HIS A 1 120 ? 6.004 3.626 -13.924 1.00 94.62 120 HIS A N 1
ATOM 939 C CA . HIS A 1 120 ? 5.494 4.144 -15.197 1.00 94.62 120 HIS A CA 1
ATOM 940 C C . HIS A 1 120 ? 6.475 5.065 -15.927 1.00 94.62 120 HIS A C 1
ATOM 942 O O . HIS A 1 120 ? 6.512 5.063 -17.159 1.00 94.62 120 HIS A O 1
ATOM 948 N N . ASN A 1 121 ? 7.251 5.865 -15.196 1.00 92.69 121 ASN A N 1
ATOM 949 C CA . ASN A 1 121 ? 8.254 6.738 -15.798 1.00 92.69 121 ASN A CA 1
ATOM 950 C C . ASN A 1 121 ? 9.413 5.935 -16.400 1.00 92.69 121 ASN A C 1
ATOM 952 O O . ASN A 1 121 ? 9.831 6.244 -17.514 1.00 92.69 121 ASN A O 1
ATOM 956 N N . THR A 1 122 ? 9.880 4.887 -15.717 1.00 92.44 122 THR A N 1
ATOM 957 C CA . THR A 1 122 ? 10.933 3.996 -16.228 1.00 92.44 122 THR A CA 1
ATOM 958 C C . THR A 1 122 ? 10.503 3.306 -17.520 1.00 92.44 122 THR A C 1
ATOM 960 O O . THR A 1 122 ? 11.167 3.458 -18.542 1.00 92.44 122 THR A O 1
ATOM 963 N N . MET A 1 123 ? 9.328 2.671 -17.527 1.00 91.81 123 MET A N 1
ATOM 964 C CA . MET A 1 123 ? 8.812 1.973 -18.714 1.00 91.81 123 MET A CA 1
ATOM 965 C C . MET A 1 123 ? 8.587 2.904 -19.915 1.00 91.81 123 MET A C 1
ATOM 967 O O . MET A 1 123 ? 8.711 2.494 -21.068 1.00 91.81 123 MET A O 1
ATOM 971 N N . ARG A 1 124 ? 8.241 4.174 -19.668 1.00 88.19 124 ARG A N 1
ATOM 972 C CA . ARG A 1 124 ? 8.109 5.178 -20.734 1.00 88.19 124 ARG A CA 1
ATOM 973 C C . ARG A 1 124 ? 9.467 5.573 -21.312 1.00 88.19 124 ARG A C 1
ATOM 975 O O . ARG A 1 124 ? 9.576 5.739 -22.521 1.00 88.19 124 ARG A O 1
ATOM 982 N N . GLY A 1 125 ? 10.483 5.710 -20.459 1.00 77.44 125 GLY A N 1
ATOM 983 C CA . GLY A 1 125 ? 11.852 6.011 -20.880 1.00 77.44 125 GLY A CA 1
ATOM 984 C C . GLY A 1 125 ? 12.492 4.885 -21.697 1.00 77.44 125 GLY A C 1
ATOM 985 O O . GLY A 1 125 ? 13.263 5.166 -22.611 1.00 77.44 125 GLY A O 1
ATOM 986 N N . GLU A 1 126 ? 12.146 3.627 -21.423 1.00 62.03 126 GLU A N 1
ATOM 987 C CA . GLU A 1 126 ? 12.568 2.477 -22.237 1.00 62.03 126 GLU A CA 1
ATOM 988 C C . GLU A 1 126 ? 11.961 2.504 -23.642 1.00 62.03 126 GLU A C 1
ATOM 990 O O . GLU A 1 126 ? 12.694 2.356 -24.618 1.00 62.03 126 GLU A O 1
ATOM 995 N N . ALA A 1 127 ? 10.663 2.805 -23.767 1.00 60.44 127 ALA A N 1
ATOM 996 C CA . ALA A 1 127 ? 9.996 2.910 -25.068 1.00 60.44 127 ALA A CA 1
ATOM 997 C C . ALA A 1 127 ? 10.625 3.985 -25.979 1.00 60.44 127 ALA A C 1
ATOM 999 O O . ALA A 1 127 ? 10.675 3.828 -27.198 1.00 60.44 127 ALA A O 1
ATOM 1000 N N . GLU A 1 128 ? 11.138 5.074 -25.397 1.00 59.94 128 GLU A N 1
ATOM 1001 C CA . GLU A 1 128 ? 11.858 6.105 -26.151 1.00 59.94 128 GLU A CA 1
ATOM 1002 C C . GLU A 1 128 ? 13.270 5.660 -26.564 1.00 59.94 128 GLU A C 1
ATOM 1004 O O . GLU A 1 128 ? 13.727 6.063 -27.630 1.00 59.94 128 GLU A O 1
ATOM 1009 N N . ARG A 1 129 ? 13.959 4.823 -25.772 1.00 57.25 129 ARG A N 1
ATOM 1010 C CA . ARG A 1 129 ? 15.291 4.281 -26.115 1.00 57.25 129 ARG A CA 1
ATOM 1011 C C . ARG A 1 129 ? 15.215 3.234 -27.226 1.00 57.25 129 ARG A C 1
ATOM 1013 O O . ARG A 1 129 ? 16.057 3.246 -28.119 1.00 57.25 129 ARG A O 1
ATOM 1020 N N . GLU A 1 130 ? 14.192 2.386 -27.204 1.00 55.75 130 GLU A N 1
ATOM 1021 C CA . GLU A 1 130 ? 13.971 1.342 -28.213 1.00 55.75 130 GLU A CA 1
ATOM 1022 C C . GLU A 1 130 ? 13.682 1.937 -29.608 1.00 55.75 130 GLU A C 1
ATOM 1024 O O . GLU A 1 130 ? 14.096 1.393 -30.629 1.00 55.75 130 GLU A O 1
ATOM 1029 N N . MET A 1 131 ? 13.079 3.132 -29.671 1.00 51.38 131 MET A N 1
ATOM 1030 C CA . MET A 1 131 ? 12.843 3.870 -30.923 1.00 51.38 131 MET A CA 1
ATOM 1031 C C . MET A 1 131 ? 14.121 4.370 -31.627 1.00 5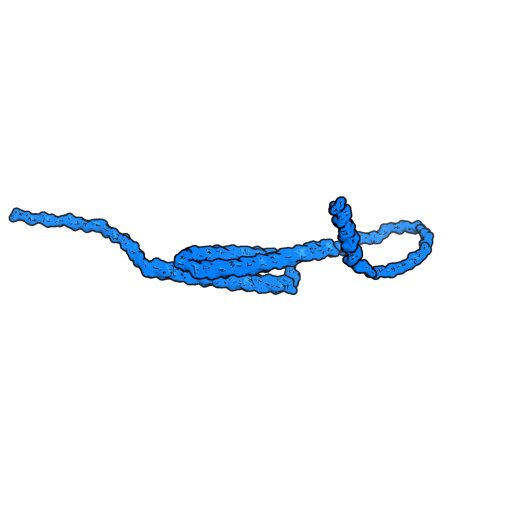1.38 131 MET A C 1
ATOM 1033 O O . MET A 1 131 ? 14.047 4.763 -32.794 1.00 51.38 131 MET A O 1
ATOM 1037 N N . PHE A 1 132 ? 15.277 4.378 -30.953 1.00 51.44 132 PHE A N 1
ATOM 1038 C CA . PHE A 1 132 ? 16.552 4.825 -31.529 1.00 51.44 132 PHE A CA 1
ATOM 1039 C C . PHE A 1 132 ? 17.469 3.686 -31.990 1.00 51.44 132 PHE A C 1
ATOM 1041 O O . PHE A 1 132 ? 18.506 3.977 -32.586 1.00 51.44 132 PHE A O 1
ATOM 1048 N N . ASP A 1 133 ? 17.089 2.417 -31.805 1.00 44.19 133 ASP A N 1
ATOM 1049 C CA . ASP A 1 133 ? 17.888 1.264 -32.247 1.00 44.19 133 ASP A CA 1
ATOM 1050 C C . ASP A 1 133 ? 17.488 0.773 -33.654 1.00 44.19 133 ASP A C 1
ATOM 1052 O O . ASP A 1 133 ? 17.416 -0.420 -33.953 1.00 44.19 133 ASP A O 1
ATOM 1056 N N . VAL A 1 134 ? 17.221 1.716 -34.569 1.00 46.03 134 VAL A N 1
ATOM 1057 C CA . VAL A 1 134 ? 17.208 1.418 -36.009 1.00 46.03 134 VAL A CA 1
ATOM 1058 C C . VAL A 1 134 ? 18.657 1.403 -36.483 1.00 46.03 134 VAL A C 1
ATOM 1060 O O . VAL A 1 134 ? 19.233 2.418 -36.877 1.00 46.03 134 VAL A O 1
ATOM 1063 N N . ARG A 1 135 ? 19.250 0.216 -36.414 1.00 47.34 135 ARG A N 1
ATOM 1064 C CA . ARG A 1 135 ? 20.558 -0.124 -36.977 1.00 47.34 135 ARG A CA 1
ATOM 1065 C C . ARG A 1 135 ? 20.612 0.286 -38.466 1.00 47.34 135 ARG A C 1
ATOM 1067 O O . ARG A 1 135 ? 19.782 -0.193 -39.239 1.00 47.34 135 ARG A O 1
ATOM 1074 N N . PRO A 1 136 ? 21.555 1.134 -38.918 1.00 51.78 136 PRO A N 1
ATOM 1075 C CA . PRO A 1 136 ? 21.702 1.458 -40.332 1.00 51.78 136 PRO A CA 1
ATOM 1076 C C . PRO A 1 136 ? 22.532 0.367 -41.015 1.00 51.78 136 PRO A C 1
ATOM 1078 O O . PRO A 1 136 ? 23.663 0.598 -41.418 1.00 51.78 136 PRO A O 1
ATOM 1081 N N . GLU A 1 137 ? 21.995 -0.841 -41.120 1.00 51.62 137 GLU A N 1
ATOM 1082 C CA . GLU A 1 137 ? 22.637 -1.933 -41.851 1.00 51.62 137 GLU A CA 1
ATOM 1083 C C . GLU A 1 137 ? 21.569 -2.582 -42.726 1.00 51.62 137 GLU A C 1
ATOM 1085 O O . GLU A 1 137 ? 20.847 -3.460 -42.275 1.00 51.62 137 GLU A O 1
ATOM 1090 N N . ASP A 1 138 ? 21.396 -2.026 -43.927 1.00 43.00 138 ASP A N 1
ATOM 1091 C CA . ASP A 1 138 ? 21.153 -2.770 -45.169 1.00 43.00 138 ASP A CA 1
ATOM 1092 C C . ASP A 1 138 ? 20.919 -1.775 -46.316 1.00 43.00 138 ASP A C 1
ATOM 1094 O O . ASP A 1 138 ? 19.805 -1.421 -46.701 1.00 43.00 138 ASP A O 1
ATOM 1098 N N . SER A 1 139 ? 22.010 -1.296 -46.909 1.00 44.97 139 SER A N 1
ATOM 1099 C CA . SER A 1 139 ? 21.982 -0.839 -48.298 1.00 44.97 139 SER A CA 1
ATOM 1100 C C . SER A 1 139 ? 23.015 -1.636 -49.065 1.00 44.97 139 SER A C 1
ATOM 1102 O O . SER A 1 139 ? 24.200 -1.317 -49.139 1.00 44.97 139 SER A O 1
ATOM 1104 N N . VAL A 1 140 ? 22.499 -2.749 -49.571 1.00 42.66 140 VAL A N 1
ATOM 1105 C CA . VAL A 1 140 ? 23.128 -3.716 -50.452 1.00 42.66 140 VAL A CA 1
ATOM 1106 C C . VAL A 1 140 ? 23.950 -3.004 -51.526 1.00 42.66 140 VAL A C 1
ATOM 1108 O O . VAL A 1 140 ? 23.479 -2.118 -52.239 1.00 42.66 140 VAL A O 1
ATOM 1111 N N . SER A 1 141 ? 25.203 -3.428 -51.648 1.00 42.47 141 SER A N 1
ATOM 1112 C CA . SER A 1 141 ? 26.066 -3.077 -52.768 1.00 42.47 141 SER A CA 1
ATOM 1113 C C . SER A 1 141 ? 25.432 -3.464 -54.110 1.00 42.47 141 SER A C 1
ATOM 1115 O O . SER A 1 141 ? 24.844 -4.538 -54.222 1.00 42.47 141 SER A O 1
ATOM 1117 N N . ARG A 1 142 ? 25.750 -2.660 -55.143 1.00 38.75 142 ARG A N 1
ATOM 1118 C CA . ARG A 1 142 ? 25.985 -3.048 -56.556 1.00 38.75 142 ARG A CA 1
ATOM 1119 C C . ARG A 1 142 ? 24.931 -2.607 -57.588 1.00 38.75 142 ARG A C 1
ATOM 1121 O O . ARG A 1 142 ? 24.029 -3.351 -57.939 1.00 38.75 142 ARG A O 1
ATOM 1128 N N . ALA A 1 143 ? 25.228 -1.496 -58.265 1.00 37.78 143 ALA A N 1
ATOM 1129 C CA . ALA A 1 143 ? 25.230 -1.443 -59.730 1.00 37.78 143 ALA A CA 1
ATOM 1130 C C . ALA A 1 143 ? 26.188 -0.335 -60.188 1.00 37.78 143 ALA A C 1
ATOM 1132 O O . ALA A 1 143 ? 26.044 0.829 -59.823 1.00 37.78 143 ALA A O 1
ATOM 1133 N N . GLY A 1 144 ? 27.220 -0.718 -60.940 1.00 46.09 144 GLY A N 1
ATOM 1134 C CA . GLY A 1 144 ? 28.225 0.206 -61.439 1.00 46.09 144 GLY A CA 1
ATOM 1135 C C . GLY A 1 144 ? 27.655 1.154 -62.488 1.00 46.09 144 GLY A C 1
ATOM 1136 O O . GLY A 1 144 ? 26.977 0.729 -63.418 1.00 46.09 144 GLY A O 1
ATOM 1137 N N . SER A 1 145 ? 28.019 2.428 -62.388 1.00 34.97 145 SER A N 1
ATOM 1138 C CA . SER A 1 145 ? 27.985 3.336 -63.526 1.00 34.97 145 SER A CA 1
ATOM 1139 C C . SER A 1 145 ? 29.237 4.201 -63.505 1.00 34.97 145 SER A C 1
ATOM 1141 O O . SER A 1 145 ? 29.433 5.071 -62.659 1.00 34.97 145 SER A O 1
ATOM 1143 N N . ARG A 1 146 ? 30.140 3.885 -64.431 1.00 46.88 146 ARG A N 1
ATOM 1144 C CA . ARG A 1 146 ? 31.291 4.712 -64.778 1.00 46.88 146 ARG A CA 1
ATOM 1145 C C 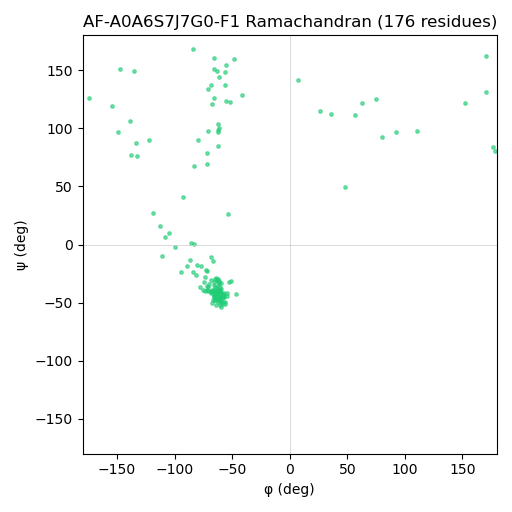. ARG A 1 146 ? 30.773 6.010 -65.403 1.00 46.88 146 ARG A C 1
ATOM 1147 O O . ARG A 1 146 ? 30.121 5.928 -66.439 1.00 46.88 146 ARG A O 1
ATOM 1154 N N . ARG A 1 147 ? 31.179 7.173 -64.881 1.00 39.09 147 ARG A N 1
ATOM 1155 C CA . ARG A 1 147 ? 31.949 8.200 -65.623 1.00 39.09 147 ARG A CA 1
ATOM 1156 C C . ARG A 1 147 ? 32.085 9.522 -64.852 1.00 39.09 147 ARG A C 1
ATOM 1158 O O . ARG A 1 147 ? 31.103 10.126 -64.449 1.00 39.09 147 ARG A O 1
ATOM 1165 N N . SER A 1 148 ? 33.341 9.971 -64.830 1.00 35.16 148 SER A N 1
ATOM 1166 C CA . SER A 1 148 ? 33.820 11.360 -64.875 1.00 35.16 148 SER A CA 1
ATOM 1167 C C . SER A 1 148 ? 33.803 12.219 -63.604 1.00 35.16 148 SER A C 1
ATOM 1169 O O . SER A 1 148 ? 32.877 12.965 -63.327 1.00 35.16 148 SER A O 1
ATOM 1171 N N . SER A 1 149 ? 34.950 12.178 -62.920 1.00 39.00 149 SER A N 1
ATOM 1172 C CA . SER A 1 149 ? 35.878 13.304 -62.711 1.00 39.00 149 SER A CA 1
ATOM 1173 C C . SER A 1 149 ? 35.315 14.722 -62.518 1.00 39.00 149 SER A C 1
ATOM 1175 O O . SER A 1 149 ? 34.952 15.374 -63.495 1.00 39.00 149 SER A O 1
ATOM 1177 N N . ARG A 1 150 ? 35.478 15.270 -61.302 1.00 35.94 150 ARG A N 1
ATOM 1178 C CA . ARG A 1 150 ? 36.246 16.508 -61.018 1.00 35.94 150 ARG A CA 1
ATOM 1179 C C . ARG A 1 150 ? 36.342 16.765 -59.501 1.00 35.94 150 ARG A C 1
ATOM 1181 O O . ARG A 1 150 ? 35.331 16.764 -58.816 1.00 35.94 150 ARG A O 1
ATOM 1188 N N . SER A 1 151 ? 37.589 16.927 -59.035 1.00 34.34 151 SER A N 1
ATOM 1189 C CA . SER A 1 151 ? 38.110 17.832 -57.978 1.00 34.34 151 SER A CA 1
ATOM 1190 C C . SER A 1 151 ? 37.076 18.634 -57.161 1.00 34.34 151 SER A C 1
ATOM 1192 O O . SER A 1 151 ? 36.191 19.230 -57.759 1.00 34.34 151 SER A O 1
ATOM 1194 N N . SER A 1 152 ? 37.177 18.873 -55.852 1.00 36.56 152 SER A N 1
ATOM 1195 C CA . SER A 1 152 ? 38.285 18.856 -54.879 1.00 36.56 152 SER A CA 1
ATOM 1196 C C . SER A 1 152 ? 37.746 19.462 -53.567 1.00 36.56 152 SER A C 1
ATOM 1198 O O . SER A 1 152 ? 36.805 20.247 -53.646 1.00 36.56 152 SER A O 1
ATOM 1200 N N . LEU A 1 153 ? 38.440 19.229 -52.439 1.00 41.06 153 LEU A N 1
ATOM 1201 C CA . LEU A 1 153 ? 38.259 19.871 -51.115 1.00 41.06 153 LEU A CA 1
ATOM 1202 C C . LEU A 1 153 ? 37.013 19.356 -50.371 1.00 41.06 153 LEU A C 1
ATOM 1204 O O . LEU A 1 153 ? 35.916 19.384 -50.896 1.00 41.06 153 LEU A O 1
ATOM 1208 N N . GLY A 1 154 ? 37.055 18.853 -49.148 1.00 33.97 154 GLY A N 1
ATOM 1209 C CA . GLY A 1 154 ? 38.042 18.911 -48.086 1.00 33.97 154 GLY A CA 1
ATOM 1210 C C . GLY A 1 154 ? 37.237 18.778 -46.791 1.00 33.97 154 GLY A C 1
ATOM 1211 O O . GLY A 1 154 ? 36.323 19.559 -46.573 1.00 33.97 154 GLY A O 1
ATOM 1212 N N . SER A 1 155 ? 37.561 17.763 -45.993 1.00 32.56 155 SER A N 1
ATOM 1213 C CA . SER A 1 155 ? 37.337 17.676 -44.544 1.00 32.56 155 SER A CA 1
ATOM 1214 C C . SER A 1 155 ? 35.912 17.842 -43.984 1.00 32.56 155 SER A C 1
ATOM 1216 O O . SER A 1 155 ? 35.379 18.938 -43.848 1.00 32.56 155 SER A O 1
ATOM 1218 N N . VAL A 1 156 ? 35.378 16.732 -43.468 1.00 41.00 156 VAL A N 1
ATOM 1219 C CA . VAL A 1 156 ? 34.521 16.750 -42.269 1.00 41.00 156 VAL A CA 1
ATOM 1220 C C . VAL A 1 156 ? 35.390 17.195 -41.076 1.00 41.00 156 VAL A C 1
ATOM 1222 O O . VAL A 1 156 ? 36.589 16.897 -41.055 1.00 41.00 156 VAL A O 1
ATOM 1225 N N . PRO A 1 157 ? 34.811 17.836 -40.052 1.00 42.00 157 PRO A N 1
ATOM 1226 C CA . PRO A 1 157 ? 34.604 17.018 -38.864 1.00 42.00 157 PRO A CA 1
ATOM 1227 C C . PRO A 1 157 ? 33.221 17.189 -38.235 1.00 42.00 157 PRO A C 1
ATOM 1229 O O . PRO A 1 157 ? 32.592 18.244 -38.268 1.00 42.00 157 PRO A O 1
ATOM 1232 N N . SER A 1 158 ? 32.788 16.083 -37.636 1.00 37.34 158 SER A N 1
ATOM 1233 C CA . SER A 1 158 ? 31.729 15.990 -36.642 1.00 37.34 158 SER A CA 1
ATOM 1234 C C . SER A 1 158 ? 31.872 17.015 -35.514 1.00 37.34 158 SER A C 1
ATOM 1236 O O . SER A 1 158 ? 32.974 17.428 -35.159 1.00 37.34 158 SER A O 1
ATOM 1238 N N . SER A 1 159 ? 30.733 17.245 -34.855 1.00 44.81 159 SER A N 1
ATOM 1239 C CA . SER A 1 159 ? 30.526 17.866 -33.537 1.00 44.81 159 SER A CA 1
ATOM 1240 C C . SER A 1 159 ? 30.272 19.382 -33.512 1.00 44.81 159 SER A C 1
ATOM 1242 O O . SER A 1 159 ? 31.178 20.201 -33.438 1.00 44.81 159 SER A O 1
ATOM 1244 N N . ALA A 1 160 ? 28.987 19.751 -33.460 1.00 39.59 160 ALA A N 1
ATOM 1245 C CA . ALA A 1 160 ? 28.539 20.993 -32.830 1.00 39.59 160 ALA A CA 1
ATOM 1246 C C . ALA A 1 160 ? 27.124 20.819 -32.248 1.00 39.59 160 ALA A C 1
ATOM 1248 O O . ALA A 1 160 ? 26.110 20.862 -32.935 1.00 39.59 160 ALA A O 1
ATOM 1249 N N . SER A 1 161 ? 27.120 20.537 -30.947 1.00 40.00 161 SER A N 1
ATOM 1250 C CA . SER A 1 161 ? 26.137 20.900 -29.922 1.00 40.00 161 SER A CA 1
ATOM 1251 C C . SER A 1 161 ? 24.670 21.168 -30.309 1.00 40.00 161 SER A C 1
ATOM 1253 O O . SER A 1 161 ? 24.295 22.219 -30.825 1.00 40.00 161 SER A O 1
ATOM 1255 N N . SER A 1 162 ? 23.827 20.272 -29.791 1.00 47.91 162 SER A N 1
ATOM 1256 C CA . SER A 1 162 ? 22.369 20.297 -29.560 1.00 47.91 162 SER A CA 1
ATOM 1257 C C . SER A 1 162 ? 21.817 21.505 -28.741 1.00 47.91 162 SER A C 1
ATOM 1259 O O . SER A 1 162 ? 20.772 21.432 -28.089 1.00 47.91 162 SER A O 1
ATOM 1261 N N . SER A 1 163 ? 22.490 22.659 -28.745 1.00 47.84 163 SER A N 1
ATOM 1262 C CA . SER A 1 163 ? 22.100 23.862 -27.986 1.00 47.84 163 SER A CA 1
ATOM 1263 C C . SER A 1 163 ? 21.613 25.028 -28.858 1.00 47.84 163 SER A C 1
ATOM 1265 O O . SER A 1 163 ? 21.019 25.970 -28.327 1.00 47.84 163 SER A O 1
ATOM 1267 N N . GLU A 1 164 ? 21.758 24.960 -30.186 1.00 43.84 164 GLU A N 1
ATOM 1268 C CA . GLU A 1 164 ? 21.369 26.058 -31.090 1.00 43.84 164 GLU A CA 1
ATOM 1269 C C . GLU A 1 164 ? 19.953 25.913 -31.680 1.00 43.84 164 GLU A C 1
ATOM 1271 O O . GLU A 1 164 ? 19.268 26.907 -31.925 1.00 43.84 164 GLU A O 1
ATOM 1276 N N . ILE A 1 165 ? 19.421 24.686 -31.753 1.00 47.19 165 ILE A N 1
ATOM 1277 C CA . ILE A 1 165 ? 18.046 24.413 -32.221 1.00 47.19 165 ILE A CA 1
ATOM 1278 C C . ILE A 1 165 ? 16.992 24.954 -31.234 1.00 47.19 165 ILE A C 1
ATOM 1280 O O . ILE A 1 165 ? 15.922 25.419 -31.637 1.00 47.19 165 ILE A O 1
ATOM 1284 N N . ARG A 1 166 ? 17.302 24.990 -29.929 1.00 50.12 166 ARG A N 1
ATOM 1285 C CA . ARG A 1 166 ? 16.402 25.556 -28.905 1.00 50.12 166 ARG A CA 1
ATOM 1286 C C . ARG A 1 166 ? 16.300 27.084 -28.958 1.00 50.12 166 ARG A C 1
ATOM 1288 O O . ARG A 1 166 ? 15.282 27.633 -28.542 1.00 50.12 166 ARG A O 1
ATOM 1295 N N . ARG A 1 167 ? 17.294 27.783 -29.519 1.00 48.47 167 ARG A N 1
ATOM 1296 C CA . ARG A 1 167 ? 17.292 29.255 -29.593 1.00 48.47 167 ARG A CA 1
ATOM 1297 C C . ARG A 1 167 ? 16.446 29.796 -30.752 1.00 48.47 167 ARG A C 1
ATOM 1299 O O . ARG A 1 167 ? 15.904 30.894 -30.639 1.00 48.47 167 ARG A O 1
ATOM 1306 N N . VAL A 1 168 ? 16.273 29.018 -31.824 1.00 48.69 168 VAL A N 1
ATOM 1307 C CA . VAL A 1 168 ? 15.450 29.412 -32.983 1.00 48.69 168 VAL A CA 1
ATOM 1308 C C . VAL A 1 168 ? 13.950 29.241 -32.699 1.00 48.69 168 VAL A C 1
ATOM 1310 O O . VAL A 1 168 ? 13.162 30.114 -33.057 1.00 48.69 168 VAL A O 1
ATOM 1313 N N . ARG A 1 169 ? 13.534 28.203 -31.953 1.00 51.00 169 ARG A N 1
ATOM 1314 C CA . ARG A 1 169 ? 12.108 27.986 -31.615 1.00 51.00 169 ARG A CA 1
ATOM 1315 C C . ARG A 1 169 ? 11.552 28.951 -30.557 1.00 51.00 169 ARG A C 1
ATOM 1317 O O . ARG A 1 169 ? 10.372 29.281 -30.609 1.00 51.00 169 ARG A O 1
ATOM 1324 N N . ALA A 1 170 ? 12.385 29.477 -29.656 1.00 48.62 170 ALA A N 1
ATOM 1325 C CA . ALA A 1 170 ? 11.951 30.454 -28.647 1.00 48.62 170 ALA A CA 1
ATOM 1326 C C . ALA A 1 170 ? 11.666 31.858 -29.225 1.00 48.62 170 ALA A C 1
ATOM 1328 O O . ALA A 1 170 ? 10.899 32.621 -28.642 1.00 48.62 170 ALA A O 1
ATOM 1329 N N . LYS A 1 171 ? 12.230 32.203 -30.392 1.00 49.12 171 LYS A N 1
ATOM 1330 C CA . LYS A 1 171 ? 12.000 33.508 -31.043 1.00 49.12 171 LYS A CA 1
ATOM 1331 C C . LYS A 1 171 ? 10.755 33.547 -31.940 1.00 49.12 171 LYS A C 1
ATOM 1333 O O . LYS A 1 171 ? 10.302 34.632 -32.281 1.00 49.12 171 LYS A O 1
ATOM 1338 N N . GLN A 1 172 ? 10.167 32.396 -32.277 1.00 52.22 172 GLN A N 1
ATOM 1339 C CA . GLN A 1 172 ? 8.962 32.316 -33.116 1.00 52.22 172 GLN A CA 1
ATOM 1340 C C . GLN A 1 172 ? 7.647 32.377 -32.314 1.00 52.22 172 GLN A C 1
ATOM 1342 O O . GLN A 1 172 ? 6.606 32.707 -32.876 1.00 52.22 172 GLN A O 1
ATOM 1347 N N . ALA A 1 173 ? 7.684 32.122 -31.000 1.00 51.09 173 ALA A N 1
ATOM 1348 C CA . ALA A 1 173 ? 6.499 32.158 -30.134 1.00 51.09 173 ALA A CA 1
ATOM 1349 C C . ALA A 1 173 ? 6.136 33.571 -29.628 1.00 51.09 173 ALA A C 1
ATOM 1351 O O . ALA A 1 173 ? 4.973 33.839 -29.343 1.00 51.09 173 ALA A O 1
ATOM 1352 N N . VAL A 1 174 ? 7.096 34.503 -29.571 1.00 53.75 174 VAL A N 1
ATOM 1353 C CA . VAL A 1 174 ? 6.855 35.892 -29.120 1.00 53.75 174 VAL A CA 1
ATOM 1354 C C . VAL A 1 174 ? 6.252 36.769 -30.232 1.00 53.75 174 VAL A C 1
ATOM 1356 O O . VAL A 1 174 ? 5.643 37.796 -29.956 1.00 53.75 174 VAL A O 1
ATOM 1359 N N . ALA A 1 175 ? 6.343 36.345 -31.496 1.00 52.97 175 ALA A N 1
ATOM 1360 C CA . ALA A 1 175 ? 5.800 37.077 -32.645 1.00 52.97 175 ALA A CA 1
ATOM 1361 C C . ALA A 1 175 ? 4.297 36.832 -32.907 1.00 52.97 175 ALA A C 1
ATOM 1363 O O . ALA A 1 175 ? 3.755 37.379 -33.860 1.00 52.97 175 ALA A O 1
ATOM 1364 N N . ARG A 1 176 ? 3.619 36.013 -32.089 1.00 52.19 176 ARG A N 1
ATOM 1365 C CA . ARG A 1 176 ? 2.172 35.737 -32.201 1.00 52.19 176 ARG A CA 1
ATOM 1366 C C . ARG A 1 176 ? 1.321 36.372 -31.094 1.00 52.19 176 ARG A C 1
ATOM 1368 O O . ARG A 1 176 ? 0.129 36.105 -31.027 1.00 52.19 176 ARG A O 1
ATOM 1375 N N . LEU A 1 177 ? 1.927 37.196 -30.239 1.00 55.97 177 LEU A N 1
ATOM 1376 C CA . LEU A 1 177 ? 1.257 37.910 -29.143 1.00 55.97 177 LEU A CA 1
ATOM 1377 C C . LEU A 1 177 ? 1.355 39.443 -29.282 1.00 55.97 177 LEU A C 1
ATOM 1379 O O . LEU A 1 177 ? 1.321 40.158 -28.283 1.00 55.97 177 LEU A O 1
ATOM 1383 N N . LYS A 1 178 ? 1.476 39.951 -30.511 1.00 45.91 178 LYS A N 1
ATOM 1384 C CA . LYS A 1 178 ? 1.200 41.355 -30.833 1.00 45.91 178 LYS A CA 1
ATOM 1385 C C . LYS A 1 178 ? 0.101 41.429 -31.873 1.00 45.91 178 LYS A C 1
ATOM 1387 O O . LYS A 1 178 ? 0.204 40.654 -32.849 1.00 45.91 178 LYS A O 1
#

pLDDT: mean 74.18, std 23.95, range [32.56, 98.31]

Sequence (178 aa):
MLKGEGSEGPGPRNEDVCLSAESVDRELVEKIGALNLSKAACIEGLSLLYKDVEVLLANDAPKEELDRYLERISVSFGYFQTVHLDYCQSLESKPELLTEALHLYNKQLRKKLDIVSRLHNTMRGEAEREMFDVRPEDSVSRAGSRRSSRSSLGSVPSSASSSEIRRVRAKQAVARLK